Protein AF-0000000072074981 (afdb_homodimer)

pLDDT: mean 85.58, std 15.16, range [29.84, 98.06]

Solvent-accessible surface area (backbone atoms only — not comparable to full-atom values): 10909 Å² total; per-residue (Å²): 129,55,71,66,39,49,50,40,34,50,50,38,29,52,38,25,43,49,39,21,50,42,40,66,67,32,69,65,77,80,58,71,89,51,67,66,44,54,52,50,49,50,53,48,31,54,26,23,44,46,50,38,53,49,49,51,51,19,66,75,66,68,42,93,74,78,45,53,70,38,56,38,52,53,46,46,52,50,30,51,33,36,59,61,41,58,22,40,64,59,41,38,59,32,72,47,76,78,75,74,77,122,130,54,71,67,40,49,51,40,34,51,49,41,29,53,37,26,44,48,40,21,50,42,39,68,66,33,70,66,76,81,59,69,89,52,67,65,45,53,52,52,49,50,52,47,32,53,26,25,43,46,50,37,51,49,48,50,50,19,66,77,67,69,42,94,73,80,45,52,70,37,54,38,53,53,46,45,53,50,30,52,33,35,60,60,42,58,23,40,66,58,42,37,60,33,71,47,75,78,75,74,77,123

Sequence (204 aa):
MTSHDLLLLIANVAICAGIAIRVMSFNRNGAQHRRWGGVLAYLLIVASASIPIRALYALLYHYPMTADLSEVIINAVMLAAVLKTRGNVVQIFKISRSQHGHMTSHDLLLLIANVAICAGIAIRVMSFNRNGAQHRRWGGVLAYLLIVASASIPIRALYALLYHYPMTADLSEVIINAVMLAAVLKTRGNVVQIFKISRSQHGH

Radius of gyration: 17.75 Å; Cα contacts (8 Å, |Δi|>4): 250; chains: 2; bounding box: 38×59×38 Å

Secondary structure (DSSP, 8-state):
--HHHHHHHHHHHHHHHHHHHHHHT---TT----HHHHHHHHHHHHHHHHHHHHHHHHHHHT------HHHHHHHHHHHHHHHHTTT-GGGGGS--------/--HHHHHHHHHHHHHHHHHHHHHHT---TT----HHHHHHHHHHHHHHHHHHHHHHHHHHHT------HHHHHHHHHHHHHHHHTTT-GGGGGS--------

Nearest PDB structures (foldseek):
  1orj-assembly1_A  TM=4.509E-01  e=8.335E+00  Aquifex aeolicus VF5
  1orj-assembly1_A  TM=4.657E-01  e=9.352E+00  Aquifex aeolicus VF5

Organism: Scandinavium goeteborgense (NCBI:txid1851514)

Foldseek 3Di:
DDPVQVVLLVLLLVLLVLLLVQLVPDDCVVVDPPVVQVVVSVVSNVVSNVSNVVSVVCVVVVNDDGDDPVSSVVSNVVSVLCVVVRNRPVVSPDDDDPPPVD/DDPVQVVLLVLLLVLLVLLLVQLVPDDCVVVDPPVVQVVVSVVSNVVSNVSNVVSVVCVVVVNDDGDDPVSSVVSNVVSVLCVVVRNRPVVSPDDDPPPPVD

Structure (mmCIF, N/CA/C/O backbone):
data_AF-0000000072074981-model_v1
#
loop_
_entity.id
_entity.type
_entity.pdbx_description
1 polymer 'Putative 3TM holin'
#
loop_
_atom_site.group_PDB
_atom_site.id
_atom_site.type_symbol
_atom_site.label_atom_id
_atom_site.label_alt_id
_atom_site.label_comp_id
_atom_site.label_asym_id
_atom_site.label_entity_id
_atom_site.label_seq_id
_atom_site.pdbx_PDB_ins_code
_atom_site.Cartn_x
_atom_site.Cartn_y
_atom_site.Cartn_z
_atom_site.occupancy
_atom_site.B_iso_or_equiv
_atom_site.auth_seq_id
_atom_site.auth_comp_id
_atom_site.auth_asym_id
_atom_site.auth_atom_id
_atom_site.pdbx_PDB_model_num
ATOM 1 N N . MET A 1 1 ? 7.387 -23.797 -0.596 1 57.78 1 MET A N 1
ATOM 2 C CA . MET A 1 1 ? 7.449 -22.422 -0.076 1 57.78 1 MET A CA 1
ATOM 3 C C . MET A 1 1 ? 8.664 -22.234 0.821 1 57.78 1 MET A C 1
ATOM 5 O O . MET A 1 1 ? 8.875 -23.016 1.759 1 57.78 1 MET A O 1
ATOM 9 N N . THR A 1 2 ? 9.656 -21.422 0.355 1 78.12 2 THR A N 1
ATOM 10 C CA . THR A 1 2 ? 10.844 -21.188 1.169 1 78.12 2 THR A CA 1
ATOM 11 C C . THR A 1 2 ? 10.484 -20.438 2.447 1 78.12 2 THR A C 1
ATOM 13 O O . THR A 1 2 ? 9.414 -19.828 2.537 1 78.12 2 THR A O 1
ATOM 16 N N . SER A 1 3 ? 11.281 -20.797 3.516 1 84 3 SER A N 1
ATOM 17 C CA . SER A 1 3 ? 11.109 -20.141 4.809 1 84 3 SER A CA 1
ATOM 18 C C . SER A 1 3 ? 10.938 -18.641 4.641 1 84 3 SER A C 1
ATOM 20 O O . SER A 1 3 ? 10.141 -18.016 5.344 1 84 3 SER A O 1
ATOM 22 N N . HIS A 1 4 ? 11.695 -18.188 3.746 1 84.5 4 HIS A N 1
ATOM 23 C CA . HIS A 1 4 ? 11.641 -16.75 3.508 1 84.5 4 HIS A CA 1
ATOM 24 C C . HIS A 1 4 ? 10.281 -16.328 2.957 1 84.5 4 HIS A C 1
ATOM 26 O O . HIS A 1 4 ? 9.719 -15.32 3.377 1 84.5 4 HIS A O 1
ATOM 32 N N . ASP A 1 5 ? 9.734 -17.156 2.115 1 85.75 5 ASP A N 1
ATOM 33 C CA . ASP A 1 5 ? 8.422 -16.875 1.537 1 85.75 5 ASP A CA 1
ATOM 34 C C . ASP A 1 5 ? 7.328 -16.922 2.602 1 85.75 5 ASP A C 1
ATOM 36 O O . ASP A 1 5 ? 6.391 -16.125 2.58 1 85.75 5 ASP A O 1
ATOM 40 N N . LEU A 1 6 ? 7.562 -17.828 3.475 1 87.25 6 LEU A N 1
ATOM 41 C CA . LEU A 1 6 ? 6.594 -17.984 4.555 1 87.25 6 LEU A CA 1
ATOM 42 C C . LEU A 1 6 ? 6.637 -16.781 5.504 1 87.25 6 LEU A C 1
ATOM 44 O O . LEU A 1 6 ? 5.594 -16.312 5.953 1 87.25 6 LEU A O 1
ATOM 48 N N . LEU A 1 7 ? 7.812 -16.297 5.773 1 91.25 7 LEU A N 1
ATOM 49 C CA . LEU A 1 7 ? 7.969 -15.141 6.652 1 91.25 7 LEU A CA 1
ATOM 50 C C . LEU A 1 7 ? 7.332 -13.898 6.043 1 91.25 7 LEU A C 1
ATOM 52 O O . LEU A 1 7 ? 6.656 -13.133 6.738 1 91.25 7 LEU A O 1
ATOM 56 N N . LEU A 1 8 ? 7.574 -13.758 4.809 1 93.12 8 LEU A N 1
ATOM 57 C CA . LEU A 1 8 ? 7.008 -12.609 4.113 1 93.12 8 LEU A CA 1
ATOM 58 C C . LEU A 1 8 ? 5.484 -12.695 4.074 1 93.12 8 LEU A C 1
ATOM 60 O O . LEU A 1 8 ? 4.797 -11.68 4.207 1 93.12 8 LEU A O 1
ATOM 64 N N . LEU A 1 9 ? 5.031 -13.914 3.873 1 93.38 9 LEU A N 1
ATOM 65 C CA . LEU A 1 9 ? 3.586 -14.125 3.832 1 93.38 9 LEU A CA 1
ATOM 66 C C . LEU A 1 9 ? 2.949 -13.789 5.176 1 93.38 9 LEU A C 1
ATOM 68 O O . LEU A 1 9 ? 1.952 -13.07 5.234 1 93.38 9 LEU A O 1
ATOM 72 N N . ILE A 1 10 ? 3.512 -14.219 6.223 1 94.25 10 ILE A N 1
ATOM 73 C CA . ILE A 1 10 ? 2.996 -13.984 7.566 1 94.25 10 ILE A CA 1
ATOM 74 C C . ILE A 1 10 ? 3.062 -12.492 7.891 1 94.25 10 ILE A C 1
ATOM 76 O O . ILE A 1 10 ? 2.123 -11.938 8.461 1 94.25 10 ILE A O 1
ATOM 80 N N . ALA A 1 11 ? 4.176 -11.914 7.559 1 95.56 11 ALA A N 1
ATOM 81 C CA . ALA A 1 11 ? 4.324 -10.484 7.785 1 95.56 11 ALA A CA 1
ATOM 82 C C . ALA A 1 11 ? 3.248 -9.695 7.039 1 95.56 11 ALA A C 1
ATOM 84 O O . ALA A 1 11 ? 2.643 -8.773 7.598 1 95.56 11 ALA A O 1
ATOM 85 N N . ASN A 1 12 ? 3.047 -10.031 5.801 1 96.44 12 ASN A N 1
ATOM 86 C CA . ASN A 1 12 ? 2.037 -9.359 4.988 1 96.44 12 ASN A CA 1
ATOM 87 C C . ASN A 1 12 ? 0.641 -9.523 5.582 1 96.44 12 ASN A C 1
ATOM 89 O O . ASN A 1 12 ? -0.146 -8.578 5.602 1 96.44 12 ASN A O 1
ATOM 93 N N . VAL A 1 13 ? 0.364 -10.734 6.086 1 96.31 13 VAL A N 1
ATOM 94 C CA . VAL A 1 13 ? -0.924 -11.031 6.703 1 96.31 13 VAL A CA 1
ATOM 95 C C . VAL A 1 13 ? -1.105 -10.18 7.957 1 96.31 13 VAL A C 1
ATOM 97 O O . VAL A 1 13 ? -2.16 -9.57 8.156 1 96.31 13 VAL A O 1
ATOM 100 N N . ALA A 1 14 ? -0.101 -10.125 8.766 1 97.5 14 ALA A N 1
ATOM 101 C CA . ALA A 1 14 ? -0.159 -9.359 10.008 1 97.5 14 ALA A CA 1
ATOM 102 C C . ALA A 1 14 ? -0.356 -7.875 9.727 1 97.5 14 ALA A C 1
ATOM 104 O O . ALA A 1 14 ? -1.164 -7.211 10.375 1 97.5 14 ALA A O 1
ATOM 105 N N . ILE A 1 15 ? 0.361 -7.371 8.758 1 98.06 15 ILE A N 1
ATOM 106 C CA . ILE A 1 15 ? 0.31 -5.957 8.398 1 98.06 15 ILE A CA 1
ATOM 107 C C . ILE A 1 15 ? -1.073 -5.613 7.852 1 98.06 15 ILE A C 1
ATOM 109 O O . ILE A 1 15 ? -1.693 -4.641 8.289 1 98.06 15 ILE A O 1
ATOM 113 N N . CYS A 1 16 ? -1.537 -6.383 6.922 1 97.56 16 CYS A N 1
ATOM 114 C CA . CYS A 1 16 ? -2.84 -6.125 6.32 1 97.56 16 CYS A CA 1
ATOM 115 C C . CYS A 1 16 ? -3.953 -6.254 7.352 1 97.56 16 CYS A C 1
ATOM 117 O O . CYS A 1 16 ? -4.914 -5.484 7.332 1 97.56 16 CYS A O 1
ATOM 119 N N . ALA A 1 17 ? -3.834 -7.273 8.266 1 97.5 17 ALA A N 1
ATOM 120 C CA . ALA A 1 17 ? -4.793 -7.383 9.359 1 97.5 17 ALA A CA 1
ATOM 121 C C . ALA A 1 17 ? -4.762 -6.141 10.242 1 97.5 17 ALA A C 1
ATOM 123 O O . ALA A 1 17 ? -5.809 -5.637 10.656 1 97.5 17 ALA A O 1
ATOM 124 N N . GLY A 1 18 ? -3.545 -5.668 10.477 1 97.62 18 GLY A N 1
ATOM 125 C CA . GLY A 1 18 ? -3.396 -4.449 11.258 1 97.62 18 GLY A CA 1
ATOM 126 C C . GLY A 1 18 ? -4.082 -3.25 10.633 1 97.62 18 GLY A C 1
ATOM 127 O O . GLY A 1 18 ? -4.742 -2.473 11.328 1 97.62 18 GLY A O 1
ATOM 128 N N . ILE A 1 19 ? -3.953 -3.092 9.359 1 97.62 19 ILE A N 1
ATOM 129 C CA . ILE A 1 19 ? -4.594 -2 8.633 1 97.62 19 ILE A CA 1
ATOM 130 C C . ILE A 1 19 ? -6.113 -2.105 8.781 1 97.62 19 ILE A C 1
ATOM 132 O O . ILE A 1 19 ? -6.777 -1.128 9.133 1 97.62 19 ILE A O 1
ATOM 136 N N . ALA A 1 20 ? -6.602 -3.324 8.492 1 97.19 20 ALA A N 1
ATOM 137 C CA . ALA A 1 20 ? -8.047 -3.535 8.547 1 97.19 20 ALA A CA 1
ATOM 138 C C . ALA A 1 20 ? -8.586 -3.234 9.945 1 97.19 20 ALA A C 1
ATOM 140 O O . ALA A 1 20 ? -9.578 -2.508 10.086 1 97.19 20 ALA A O 1
ATOM 141 N N . ILE A 1 21 ? -7.996 -3.691 10.992 1 96.38 21 ILE A N 1
ATOM 142 C CA . ILE A 1 21 ? -8.438 -3.535 12.375 1 96.38 21 ILE A CA 1
ATOM 143 C C . ILE A 1 21 ? -8.391 -2.061 12.766 1 96.38 21 ILE A C 1
ATOM 145 O O . ILE A 1 21 ? -9.344 -1.532 13.336 1 96.38 21 ILE A O 1
ATOM 149 N N . ARG A 1 22 ? -7.324 -1.415 12.414 1 95.25 22 ARG A N 1
ATOM 150 C CA . ARG A 1 22 ? -7.156 -0.017 12.797 1 95.25 22 ARG A CA 1
ATOM 151 C C . ARG A 1 22 ? -8.211 0.864 12.125 1 95.25 22 ARG A C 1
ATOM 153 O O . ARG A 1 22 ? -8.773 1.754 12.766 1 95.25 22 ARG A O 1
ATOM 160 N N . VAL A 1 23 ? -8.438 0.662 10.906 1 94.62 23 VAL A N 1
ATOM 161 C CA . VAL A 1 23 ? -9.414 1.475 10.188 1 94.62 23 VAL A CA 1
ATOM 162 C C . VAL A 1 23 ? -10.82 1.162 10.703 1 94.62 23 VAL A C 1
ATOM 164 O O . VAL A 1 23 ? -11.648 2.064 10.852 1 94.62 23 VAL A O 1
ATOM 167 N N . MET A 1 24 ? -11.031 -0.114 11.016 1 93.12 24 MET A N 1
ATOM 168 C CA . MET A 1 24 ? -12.336 -0.542 11.508 1 93.12 24 MET A CA 1
ATOM 169 C C . MET A 1 24 ? -12.617 0.027 12.891 1 93.12 24 MET A C 1
ATOM 171 O O . MET A 1 24 ? -13.766 0.308 13.234 1 93.12 24 MET A O 1
ATOM 175 N N . SER A 1 25 ? -11.516 0.156 13.68 1 90.31 25 SER A N 1
ATOM 176 C CA . SER A 1 25 ? -11.656 0.643 15.055 1 90.31 25 SER A CA 1
ATOM 177 C C . SER A 1 25 ? -11.797 2.16 15.086 1 90.31 25 SER A C 1
ATOM 179 O O . SER A 1 25 ? -12.031 2.742 16.141 1 90.31 25 SER A O 1
ATOM 181 N N . PHE A 1 26 ? -11.617 2.678 13.867 1 84.19 26 PHE A N 1
ATOM 182 C CA . PHE A 1 26 ? -11.789 4.125 13.797 1 84.19 26 PHE A CA 1
ATOM 183 C C . PHE A 1 26 ? -13.258 4.504 13.93 1 84.19 26 PHE A C 1
ATOM 185 O O . PHE A 1 26 ? -14.109 3.953 13.227 1 84.19 26 PHE A O 1
ATOM 192 N N . ASN A 1 27 ? -13.617 5.098 15.102 1 71.62 27 ASN A N 1
ATOM 193 C CA . ASN A 1 27 ? -14.945 5.625 15.398 1 71.62 27 ASN A CA 1
ATOM 194 C C . ASN A 1 27 ? -15.141 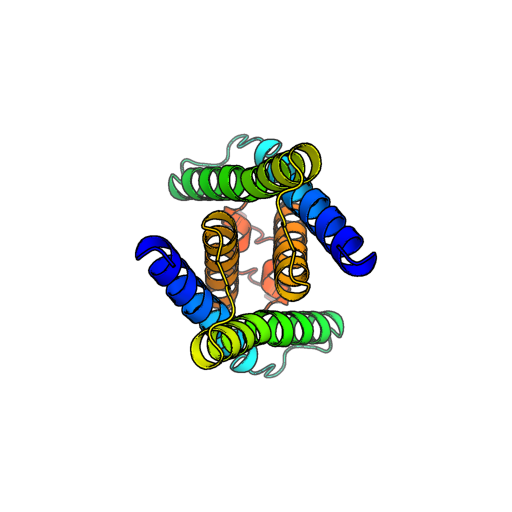7.016 14.789 1 71.62 27 ASN A C 1
ATOM 196 O O . ASN A 1 27 ? -14.383 7.938 15.094 1 71.62 27 ASN A O 1
ATOM 200 N N . ARG A 1 28 ? -15.859 6.984 13.711 1 63.34 28 ARG A N 1
ATOM 201 C CA . ARG A 1 28 ? -16.141 8.234 13.016 1 63.34 28 ARG A CA 1
ATOM 202 C C . ARG A 1 28 ? -16.797 9.25 13.953 1 63.34 28 ARG A C 1
ATOM 204 O O . ARG A 1 28 ? -17.219 10.32 13.516 1 63.34 28 ARG A O 1
ATOM 211 N N . ASN A 1 29 ? -16.469 9.094 15.289 1 53.06 29 ASN A N 1
ATOM 212 C CA . ASN A 1 29 ? -17.172 10.016 16.188 1 53.06 29 ASN A CA 1
ATOM 213 C C . ASN A 1 29 ? -17.094 11.453 15.68 1 53.06 29 ASN A C 1
ATOM 215 O O . ASN A 1 29 ? -16.047 12.094 15.789 1 53.06 29 ASN A O 1
ATOM 219 N N . GLY A 1 30 ? -18.078 11.977 15.188 1 53.34 30 GLY A N 1
ATOM 220 C CA . GLY A 1 30 ? -18.328 13.367 14.82 1 53.34 30 GLY A CA 1
ATOM 221 C C . GLY A 1 30 ? -17.719 13.75 13.484 1 53.34 30 GLY A C 1
ATOM 222 O O . GLY A 1 30 ? -17.625 14.938 13.164 1 53.34 30 GLY A O 1
ATOM 223 N N . ALA A 1 31 ? -16.953 12.781 13.062 1 53.56 31 ALA A N 1
ATOM 224 C CA . ALA A 1 31 ? -16.25 13.203 11.859 1 53.56 31 ALA A CA 1
ATOM 225 C C . ALA A 1 31 ? -17.219 13.492 10.719 1 53.56 31 ALA A C 1
ATOM 227 O O . ALA A 1 31 ? -18.25 12.828 10.602 1 53.56 31 ALA A O 1
ATOM 228 N N . GLN A 1 32 ? -17.359 14.68 10.438 1 49.91 32 GLN A N 1
ATOM 229 C CA . GLN A 1 32 ? -18.172 15.266 9.367 1 49.91 32 GLN A CA 1
ATOM 230 C C . GLN A 1 32 ? -18.219 14.344 8.148 1 49.91 32 GLN A C 1
ATOM 232 O O . GLN A 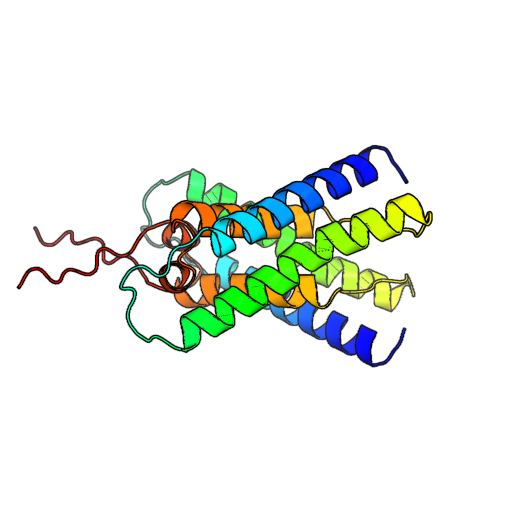1 32 ? -17.312 13.539 7.938 1 49.91 32 GLN A O 1
ATOM 237 N N . HIS A 1 33 ? -19.422 14.352 7.477 1 50.81 33 HIS A N 1
ATOM 238 C CA . HIS A 1 33 ? -20.031 13.812 6.266 1 50.81 33 HIS A CA 1
ATOM 239 C C . HIS A 1 33 ? -19.031 13.742 5.125 1 50.81 33 HIS A C 1
ATOM 241 O O . HIS A 1 33 ? -19.188 14.43 4.113 1 50.81 33 HIS A O 1
ATOM 247 N N . ARG A 1 34 ? -17.688 13.578 5.375 1 64.19 34 ARG A N 1
ATOM 248 C CA . ARG A 1 34 ? -17.047 13.508 4.062 1 64.19 34 ARG A CA 1
ATOM 249 C C . ARG A 1 34 ? -17.188 12.117 3.461 1 64.19 34 ARG A C 1
ATOM 251 O O . ARG A 1 34 ? -16.734 11.133 4.047 1 64.19 34 ARG A O 1
ATOM 258 N N . ARG A 1 35 ? -18.219 11.859 2.582 1 70.81 35 ARG A N 1
ATOM 259 C CA . ARG A 1 35 ? -18.578 10.641 1.862 1 70.81 35 ARG A CA 1
ATOM 260 C C . ARG A 1 35 ? -17.328 9.93 1.331 1 70.81 35 ARG A C 1
ATOM 262 O O . ARG A 1 35 ? -17.266 8.703 1.33 1 70.81 35 ARG A O 1
ATOM 269 N N . TRP A 1 36 ? -16.344 10.758 1.021 1 80 36 TRP A N 1
ATOM 270 C CA . TRP A 1 36 ? -15.188 10.133 0.381 1 80 36 TRP A CA 1
ATOM 271 C C . TRP A 1 36 ? -14.344 9.383 1.403 1 80 36 TRP A C 1
ATOM 273 O O . TRP A 1 36 ? -13.75 8.352 1.087 1 80 36 TRP A O 1
ATOM 283 N N . GLY A 1 37 ? -14.422 9.805 2.623 1 82.81 37 GLY A N 1
ATOM 284 C CA . GLY A 1 37 ? -13.711 9.094 3.672 1 82.81 37 GLY A CA 1
ATOM 285 C C . GLY A 1 37 ? -14.273 7.715 3.949 1 82.81 37 GLY A C 1
ATOM 286 O O . GLY A 1 37 ? -13.523 6.754 4.121 1 82.81 37 GLY A O 1
ATOM 287 N N . GLY A 1 38 ? -15.562 7.641 3.842 1 87.06 38 GLY A N 1
ATOM 288 C CA . GLY A 1 38 ? -16.219 6.363 4.074 1 87.06 38 GLY A CA 1
ATOM 289 C C . GLY A 1 38 ? -15.93 5.34 2.99 1 87.06 38 GLY A C 1
ATOM 290 O O . GLY A 1 38 ? -15.672 4.172 3.285 1 87.06 38 GLY A O 1
ATOM 291 N N . VAL A 1 39 ? -15.922 5.805 1.829 1 89.31 39 VAL A N 1
ATOM 292 C CA . VAL A 1 39 ? -15.664 4.93 0.693 1 89.31 39 VAL A CA 1
ATOM 293 C C . VAL A 1 39 ? -14.219 4.43 0.748 1 89.31 39 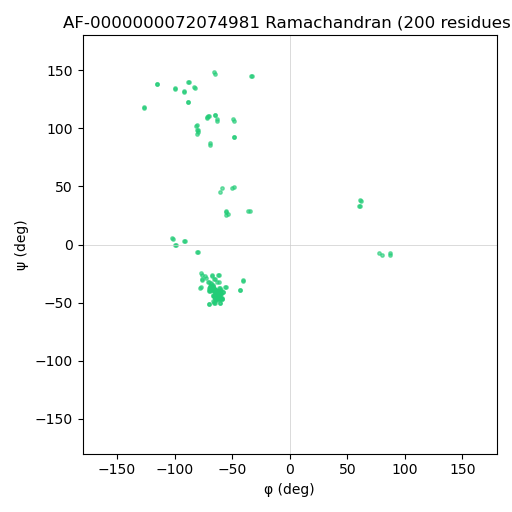VAL A C 1
ATOM 295 O O . VAL A 1 39 ? -13.961 3.238 0.561 1 89.31 39 VAL A O 1
ATOM 298 N N . LEU A 1 40 ? -13.328 5.301 1.034 1 90.94 40 LEU A N 1
ATOM 299 C CA . LEU A 1 40 ? -11.914 4.941 1.111 1 90.94 40 LEU A CA 1
ATOM 300 C C . LEU A 1 40 ? -11.664 3.949 2.242 1 90.94 40 LEU A C 1
ATOM 302 O O . LEU A 1 40 ? -10.906 2.99 2.076 1 90.94 40 LEU A O 1
ATOM 306 N N . ALA A 1 41 ? -12.273 4.246 3.336 1 92.81 41 ALA A N 1
ATOM 307 C CA . ALA A 1 41 ? -12.133 3.348 4.48 1 92.81 41 ALA A CA 1
ATOM 308 C C . ALA A 1 41 ? -12.68 1.961 4.16 1 92.81 41 ALA A C 1
ATOM 310 O O . ALA A 1 41 ? -12.039 0.949 4.441 1 92.81 41 ALA A O 1
ATOM 311 N N . TYR A 1 42 ? -13.852 1.931 3.508 1 93.31 42 TYR A N 1
ATOM 312 C CA . TYR A 1 42 ? -14.477 0.66 3.154 1 93.31 42 TYR A CA 1
ATOM 313 C C . TYR A 1 42 ? -13.594 -0.126 2.188 1 93.31 42 TYR A C 1
ATOM 315 O O . TYR A 1 42 ? -13.359 -1.321 2.385 1 93.31 42 TYR A O 1
ATOM 323 N N . LEU A 1 43 ? -13.078 0.512 1.189 1 94.56 43 LEU A N 1
ATOM 324 C CA . LEU A 1 43 ? -12.203 -0.111 0.204 1 94.56 43 LEU A CA 1
ATOM 325 C C . LEU A 1 43 ? -10.93 -0.635 0.863 1 94.56 43 LEU A C 1
ATOM 327 O O . LEU A 1 43 ? -10.5 -1.759 0.59 1 94.56 43 LEU A O 1
ATOM 331 N N . LEU A 1 44 ? -10.359 0.144 1.715 1 96 44 LEU A N 1
ATOM 332 C CA . LEU A 1 44 ? -9.125 -0.244 2.391 1 96 44 LEU A CA 1
ATOM 333 C C . LEU A 1 44 ? -9.367 -1.43 3.32 1 96 44 LEU A C 1
ATOM 335 O O . LEU A 1 44 ? -8.539 -2.342 3.395 1 96 44 LEU A O 1
ATOM 339 N N . ILE A 1 45 ? -10.5 -1.472 4.004 1 96.62 45 ILE A N 1
ATOM 340 C CA . ILE A 1 45 ? -10.836 -2.564 4.91 1 96.62 45 ILE A CA 1
ATOM 341 C C . ILE A 1 45 ? -11.016 -3.855 4.117 1 96.62 45 ILE A C 1
ATOM 343 O O . ILE A 1 45 ? -10.414 -4.883 4.438 1 96.62 45 ILE A O 1
ATOM 347 N N . VAL A 1 46 ? -11.781 -3.76 3.113 1 96.75 46 VAL A N 1
ATOM 348 C CA . VAL A 1 46 ? -12.078 -4.938 2.303 1 96.75 46 VAL A CA 1
ATOM 349 C C . VAL A 1 46 ? -10.789 -5.445 1.647 1 96.75 46 VAL A C 1
ATOM 351 O O . VAL A 1 46 ? -10.516 -6.645 1.659 1 96.75 46 VAL A O 1
ATOM 354 N N . ALA A 1 47 ? -10.016 -4.559 1.087 1 96.62 47 ALA A N 1
ATOM 355 C CA . ALA A 1 47 ? -8.766 -4.918 0.425 1 96.62 47 ALA A CA 1
ATOM 356 C C . ALA A 1 47 ? -7.773 -5.523 1.417 1 96.62 47 ALA A C 1
ATOM 358 O O . ALA A 1 47 ? -7.207 -6.59 1.167 1 96.62 47 ALA A O 1
ATOM 359 N N . SER A 1 48 ? -7.594 -4.887 2.543 1 97.19 48 SER A N 1
ATOM 360 C CA . SER A 1 48 ? -6.613 -5.336 3.525 1 97.19 48 SER A CA 1
ATOM 361 C C . SER A 1 48 ? -7.055 -6.633 4.191 1 97.19 48 SER A C 1
ATOM 363 O O . SER A 1 48 ? -6.219 -7.473 4.539 1 97.19 48 SER A O 1
ATOM 365 N N . ALA A 1 49 ? -8.352 -6.828 4.355 1 97 49 ALA A N 1
ATOM 366 C CA . ALA A 1 49 ? -8.867 -8.047 4.973 1 97 49 ALA A CA 1
ATOM 367 C C . ALA A 1 49 ? -8.805 -9.227 3.998 1 97 49 ALA A C 1
ATOM 369 O O . ALA A 1 49 ? -8.672 -10.375 4.414 1 97 49 ALA A O 1
ATOM 370 N N . SER A 1 50 ? -8.906 -8.961 2.752 1 96.19 50 SER A N 1
ATOM 371 C CA . SER A 1 50 ? -8.906 -10 1.728 1 96.19 50 SER A CA 1
ATOM 372 C C . SER A 1 50 ? -7.562 -10.719 1.668 1 96.19 50 SER A C 1
ATOM 374 O O . SER A 1 50 ? -7.508 -11.922 1.385 1 96.19 50 SER A O 1
ATOM 376 N N . ILE A 1 51 ? -6.523 -10.047 1.999 1 94.69 51 ILE A N 1
ATOM 377 C CA . ILE A 1 51 ? -5.184 -10.617 1.897 1 94.69 51 ILE A CA 1
ATOM 378 C C . ILE A 1 51 ? -4.996 -11.695 2.955 1 94.69 51 ILE A C 1
ATOM 380 O O . ILE A 1 51 ? -4.645 -12.836 2.633 1 94.69 51 ILE A O 1
ATOM 384 N N . PRO A 1 52 ? -5.285 -11.438 4.211 1 95.38 52 PRO A N 1
ATOM 385 C CA . PRO A 1 52 ? -5.215 -12.492 5.219 1 95.38 52 PRO A CA 1
ATOM 386 C C . PRO A 1 52 ? -6.164 -13.656 4.922 1 95.38 52 PRO A C 1
ATOM 388 O O . PRO A 1 52 ? -5.832 -14.812 5.191 1 95.38 52 PRO A O 1
ATOM 391 N N . ILE A 1 53 ? -7.336 -13.352 4.438 1 94.69 53 ILE A N 1
ATOM 392 C CA . ILE A 1 53 ? -8.32 -14.383 4.117 1 94.69 53 ILE A CA 1
ATOM 393 C C . ILE A 1 53 ? -7.781 -15.273 2.998 1 94.69 53 ILE A C 1
ATOM 395 O O . ILE A 1 53 ? -7.836 -16.5 3.096 1 94.69 53 ILE A O 1
ATOM 399 N N . ARG A 1 54 ? -7.258 -14.719 2.016 1 93.12 54 ARG A N 1
ATOM 400 C CA . ARG A 1 54 ? -6.664 -15.469 0.912 1 93.12 54 ARG A CA 1
ATOM 401 C C . ARG A 1 54 ? -5.461 -16.281 1.383 1 93.12 54 ARG A C 1
ATOM 403 O O . ARG A 1 54 ? -5.246 -17.406 0.928 1 93.12 54 ARG A O 1
ATOM 410 N N . ALA A 1 55 ? -4.68 -15.648 2.264 1 92.94 55 ALA A N 1
ATOM 411 C CA . ALA A 1 55 ? -3.518 -16.344 2.809 1 92.94 55 ALA A CA 1
ATOM 412 C C . ALA A 1 55 ? -3.941 -17.578 3.609 1 92.94 55 ALA A C 1
ATOM 414 O O . ALA A 1 55 ? -3.332 -18.641 3.49 1 92.94 55 ALA A O 1
ATOM 415 N N . LEU A 1 56 ? -4.957 -17.422 4.41 1 91.56 56 LEU A N 1
ATOM 416 C CA . LEU A 1 56 ? -5.477 -18.547 5.188 1 91.56 56 LEU A CA 1
ATOM 417 C C . LEU A 1 56 ? -5.992 -19.656 4.27 1 91.56 56 LEU A C 1
ATOM 419 O O . LEU A 1 56 ? -5.707 -20.828 4.492 1 91.56 56 LEU A O 1
ATOM 423 N N . TYR A 1 57 ? -6.738 -19.188 3.283 1 92.38 57 TYR A N 1
ATOM 424 C CA . TYR A 1 57 ? -7.246 -20.125 2.295 1 92.38 57 TYR A CA 1
ATOM 425 C C . TYR A 1 57 ? -6.102 -20.844 1.583 1 92.38 57 TYR A C 1
ATOM 427 O O . TYR A 1 57 ? -6.16 -22.047 1.362 1 92.38 57 TYR A O 1
ATOM 435 N N . ALA A 1 58 ? -5.086 -20.156 1.24 1 89.31 58 ALA A N 1
ATOM 436 C CA . ALA A 1 58 ? -3.932 -20.719 0.551 1 89.31 58 ALA A CA 1
ATOM 437 C C . ALA A 1 58 ? -3.195 -21.719 1.444 1 89.31 58 ALA A C 1
ATOM 439 O O . ALA A 1 58 ? -2.758 -22.766 0.98 1 89.31 58 ALA A O 1
ATOM 440 N N . LEU A 1 59 ? -3.037 -21.484 2.709 1 87 59 LEU A N 1
ATOM 441 C CA . LEU A 1 59 ? -2.357 -22.359 3.66 1 87 59 LEU A CA 1
ATOM 442 C C . LEU A 1 59 ? -3.174 -23.609 3.918 1 87 59 LEU A C 1
ATOM 444 O O . LEU A 1 59 ? -2.619 -24.719 3.99 1 87 59 LEU A O 1
ATOM 448 N N . LEU A 1 60 ? -4.434 -23.5 3.967 1 90.31 60 LEU A N 1
ATOM 449 C CA . LEU A 1 60 ? -5.32 -24.609 4.285 1 90.31 60 LEU A CA 1
ATOM 450 C C . LEU A 1 60 ? -5.492 -25.531 3.082 1 90.31 60 LEU A C 1
ATOM 452 O O . LEU A 1 60 ? -5.562 -26.75 3.236 1 90.31 60 LEU A O 1
ATOM 456 N N . TYR A 1 61 ? -5.539 -24.906 1.958 1 91.31 61 TYR A N 1
ATOM 457 C CA . TYR A 1 61 ? -5.789 -25.672 0.747 1 91.31 61 TYR A CA 1
ATOM 458 C C . TYR A 1 61 ? -4.5 -25.906 -0.031 1 91.31 61 TYR A C 1
ATOM 460 O O . TYR A 1 61 ? -4.527 -26.391 -1.165 1 91.31 61 TYR A O 1
ATOM 468 N N . HIS A 1 62 ? -3.379 -25.531 0.459 1 86.31 62 HIS A N 1
ATOM 469 C CA . HIS A 1 62 ? -2.055 -25.734 -0.111 1 86.31 62 HIS A CA 1
ATOM 470 C C . HIS A 1 62 ? -1.93 -25.078 -1.477 1 86.31 62 HIS A C 1
ATOM 472 O O . HIS A 1 62 ? -1.384 -25.656 -2.412 1 86.31 62 HIS A O 1
ATOM 478 N N . TYR A 1 63 ? -2.592 -24.016 -1.611 1 83.88 63 TYR A N 1
ATOM 479 C CA . TYR A 1 63 ? -2.43 -23.203 -2.814 1 83.88 63 TYR A CA 1
ATOM 480 C C . TYR A 1 63 ? -1.215 -22.297 -2.701 1 83.88 63 TYR A C 1
ATOM 482 O O . TYR A 1 63 ? -0.904 -21.797 -1.616 1 83.88 63 TYR A O 1
ATOM 490 N N . PRO A 1 64 ? -0.487 -22.281 -3.736 1 79.94 64 PRO A N 1
ATOM 491 C CA . PRO A 1 64 ? 0.705 -21.438 -3.703 1 79.94 64 PRO A CA 1
ATOM 492 C C . PRO A 1 64 ? 0.367 -19.953 -3.598 1 79.94 64 PRO A C 1
ATOM 494 O O . PRO A 1 64 ? -0.45 -19.438 -4.371 1 79.94 64 PRO A O 1
ATOM 497 N N . MET A 1 65 ? 0.679 -19.391 -2.471 1 81.56 65 MET A N 1
ATOM 498 C CA . MET A 1 65 ? 0.567 -17.938 -2.303 1 81.56 65 MET A CA 1
ATOM 499 C C . MET A 1 65 ? 1.88 -17.344 -1.804 1 81.56 65 MET A C 1
ATOM 501 O O . MET A 1 65 ? 2.471 -17.859 -0.85 1 81.56 65 MET A O 1
ATOM 505 N N . THR A 1 66 ? 2.328 -16.516 -2.68 1 80.69 66 THR A N 1
ATOM 506 C CA . THR A 1 66 ? 3.572 -15.875 -2.266 1 80.69 66 THR A CA 1
ATOM 507 C C . THR A 1 66 ? 3.375 -14.367 -2.09 1 80.69 66 THR A C 1
ATOM 509 O O . THR A 1 66 ? 2.494 -13.773 -2.715 1 80.69 66 THR A O 1
ATOM 512 N N . ALA A 1 67 ? 3.965 -13.852 -1.03 1 85.94 67 ALA A N 1
ATOM 513 C CA . ALA A 1 67 ? 4.02 -12.406 -0.822 1 85.94 67 ALA A CA 1
ATOM 514 C C . ALA A 1 67 ? 5.371 -11.844 -1.248 1 85.94 67 ALA A C 1
ATOM 516 O O . ALA A 1 67 ? 6.414 -12.453 -0.999 1 85.94 67 ALA A O 1
ATOM 517 N N . ASP A 1 68 ? 5.285 -10.758 -1.963 1 89.69 68 ASP A N 1
ATOM 518 C CA . ASP A 1 68 ? 6.504 -10.086 -2.412 1 89.69 68 ASP A CA 1
ATOM 519 C C . ASP A 1 68 ? 6.996 -9.086 -1.371 1 89.69 68 ASP A C 1
ATOM 521 O O . ASP A 1 68 ? 6.195 -8.383 -0.75 1 89.69 68 ASP A O 1
ATOM 525 N N . LEU A 1 69 ? 8.312 -9.094 -1.243 1 92.56 69 LEU A N 1
ATOM 526 C CA . LEU A 1 69 ? 8.922 -8.172 -0.288 1 92.56 69 LEU A CA 1
ATOM 527 C C . LEU A 1 69 ? 8.516 -6.734 -0.58 1 92.56 69 LEU A C 1
ATOM 529 O O . LEU A 1 69 ? 8.312 -5.945 0.344 1 92.56 69 LEU A O 1
ATOM 533 N N . SER A 1 70 ? 8.398 -6.43 -1.862 1 94.5 70 SER A N 1
ATOM 534 C CA . SER A 1 70 ? 8.023 -5.082 -2.273 1 94.5 70 SER A CA 1
ATOM 535 C C . SER A 1 70 ? 6.621 -4.727 -1.785 1 94.5 70 SER A C 1
ATOM 537 O O . SER A 1 70 ? 6.387 -3.621 -1.296 1 94.5 70 SER A O 1
ATOM 539 N N . GLU A 1 71 ? 5.754 -5.668 -1.869 1 94.38 71 GLU A N 1
ATOM 540 C CA . GLU A 1 71 ? 4.383 -5.469 -1.407 1 94.38 71 GLU A CA 1
ATOM 541 C C . GLU A 1 71 ? 4.328 -5.305 0.109 1 94.38 71 GLU A C 1
ATOM 543 O O . GLU A 1 71 ? 3.547 -4.504 0.626 1 94.38 71 GLU A O 1
ATOM 548 N N . VAL A 1 72 ? 5.156 -6.031 0.766 1 95.69 72 VAL A N 1
ATOM 549 C CA . VAL A 1 72 ? 5.203 -5.984 2.223 1 95.69 72 VAL A CA 1
ATOM 550 C C . VAL A 1 72 ? 5.66 -4.598 2.678 1 95.69 72 VAL A C 1
ATOM 552 O O . VAL A 1 72 ? 5.113 -4.039 3.633 1 95.69 72 VAL A O 1
ATOM 555 N N . ILE A 1 73 ? 6.621 -4.047 2.008 1 96.19 73 ILE A N 1
ATOM 556 C CA . ILE A 1 73 ? 7.145 -2.73 2.348 1 96.19 73 ILE A CA 1
ATOM 557 C C . ILE A 1 73 ? 6.059 -1.675 2.139 1 96.19 73 ILE A C 1
ATOM 559 O O . ILE A 1 73 ? 5.82 -0.838 3.014 1 96.19 73 ILE A O 1
ATOM 563 N N . ILE A 1 74 ? 5.375 -1.725 1.023 1 96.5 74 ILE A N 1
ATOM 564 C CA . ILE A 1 74 ? 4.336 -0.749 0.715 1 96.5 74 ILE A CA 1
ATOM 565 C C . ILE A 1 74 ? 3.197 -0.871 1.725 1 96.5 74 ILE A C 1
ATOM 567 O O . ILE A 1 74 ? 2.709 0.136 2.244 1 96.5 74 ILE A O 1
ATOM 571 N N . ASN A 1 75 ? 2.777 -2.105 1.977 1 97.5 75 ASN A N 1
ATOM 572 C CA . ASN A 1 75 ? 1.725 -2.328 2.961 1 97.5 75 ASN A CA 1
ATOM 573 C C . ASN A 1 75 ? 2.145 -1.85 4.348 1 97.5 75 ASN A C 1
ATOM 575 O O . ASN A 1 75 ? 1.323 -1.335 5.109 1 97.5 75 ASN A O 1
ATOM 579 N N . ALA A 1 76 ? 3.445 -2.041 4.703 1 97.25 76 ALA A N 1
ATOM 580 C CA . ALA A 1 76 ? 3.949 -1.59 5.996 1 97.25 76 ALA A CA 1
ATOM 581 C C . ALA A 1 76 ? 3.871 -0.071 6.117 1 97.25 76 ALA A C 1
ATOM 583 O O . ALA A 1 76 ? 3.506 0.457 7.168 1 97.25 76 ALA A O 1
ATOM 584 N N . VAL A 1 77 ? 4.191 0.649 5.07 1 96.12 77 VAL A N 1
ATOM 585 C CA . VAL A 1 77 ? 4.117 2.107 5.055 1 96.12 77 VAL A CA 1
ATOM 586 C C . VAL A 1 77 ? 2.662 2.553 5.176 1 96.12 77 VAL A C 1
ATOM 588 O O . VAL A 1 77 ? 2.354 3.502 5.898 1 96.12 77 VAL A O 1
ATOM 591 N N . MET A 1 78 ? 1.791 1.785 4.473 1 97.62 78 MET A N 1
ATOM 592 C CA . MET A 1 78 ? 0.367 2.098 4.559 1 97.62 78 MET A CA 1
ATOM 593 C C . MET A 1 78 ? -0.148 1.89 5.98 1 97.62 78 MET A C 1
ATOM 595 O O . MET A 1 78 ? -0.935 2.693 6.484 1 97.62 78 MET A O 1
ATOM 599 N N . LEU A 1 79 ? 0.297 0.812 6.586 1 97.38 79 LEU A N 1
ATOM 600 C CA . LEU A 1 79 ? -0.089 0.553 7.969 1 97.38 79 LEU A CA 1
ATOM 601 C C . LEU A 1 79 ? 0.39 1.673 8.883 1 97.38 79 LEU A C 1
ATOM 603 O O . LEU A 1 79 ? -0.37 2.162 9.727 1 97.38 79 LEU A O 1
ATOM 607 N N . ALA A 1 80 ? 1.646 2.055 8.719 1 95.81 80 ALA A N 1
ATOM 608 C CA . ALA A 1 80 ? 2.191 3.135 9.531 1 95.81 80 ALA A CA 1
ATOM 609 C C . ALA A 1 80 ? 1.381 4.414 9.359 1 95.81 80 ALA A C 1
ATOM 611 O O . ALA A 1 80 ? 1.112 5.125 10.336 1 95.81 80 ALA A O 1
ATOM 612 N N . ALA A 1 81 ? 0.978 4.695 8.125 1 94.5 81 ALA A N 1
ATOM 613 C CA . ALA A 1 81 ? 0.172 5.883 7.852 1 94.5 81 ALA A CA 1
ATOM 614 C C . ALA A 1 81 ? -1.173 5.812 8.57 1 94.5 81 ALA A C 1
ATOM 616 O O . ALA A 1 81 ? -1.611 6.789 9.18 1 94.5 81 ALA A O 1
ATOM 617 N N . VAL A 1 82 ? -1.753 4.672 8.508 1 94.88 82 VAL A N 1
ATOM 618 C CA . VAL A 1 82 ? -3.068 4.469 9.109 1 94.88 82 VAL A CA 1
ATOM 619 C C . VAL A 1 82 ? -2.959 4.527 10.625 1 94.88 82 VAL A C 1
ATOM 621 O O . VAL A 1 82 ? -3.854 5.043 11.305 1 94.88 82 VAL A O 1
ATOM 624 N N . LEU A 1 83 ? -1.874 4.016 11.195 1 94.69 83 LEU A N 1
ATOM 625 C CA . LEU A 1 83 ? -1.66 4.074 12.641 1 94.69 83 LEU A CA 1
ATOM 626 C C . LEU A 1 83 ? -1.448 5.512 13.102 1 94.69 83 LEU A C 1
ATOM 628 O O . LEU A 1 83 ? -1.97 5.918 14.141 1 94.69 83 LEU A O 1
ATOM 632 N N . LYS A 1 84 ? -0.756 6.195 12.32 1 91.81 84 LYS A N 1
ATOM 633 C CA . LYS A 1 84 ? -0.447 7.582 12.656 1 91.81 84 LYS A CA 1
ATOM 634 C C . LYS A 1 84 ? -1.705 8.445 12.648 1 91.81 84 LYS A C 1
ATOM 636 O O . LYS A 1 84 ? -1.834 9.375 13.445 1 91.81 84 LYS A O 1
ATOM 641 N N . THR A 1 85 ? -2.578 8.203 11.781 1 90 85 THR A N 1
ATOM 642 C CA . THR A 1 85 ? -3.797 8.992 11.648 1 90 85 THR A CA 1
ATOM 643 C C . THR A 1 85 ? -4.926 8.383 12.477 1 90 85 THR A C 1
ATOM 645 O O . THR A 1 85 ? -6.09 8.758 12.32 1 90 85 THR A O 1
ATOM 648 N N . ARG A 1 86 ? -4.668 7.328 13.219 1 90.31 86 ARG A N 1
ATOM 649 C CA . ARG A 1 86 ? -5.617 6.664 14.109 1 90.31 86 ARG A CA 1
ATOM 650 C C . ARG A 1 86 ? -6.809 6.121 13.336 1 90.31 86 ARG A C 1
ATOM 652 O O . ARG A 1 86 ? -7.953 6.227 13.789 1 90.31 86 ARG A O 1
ATOM 659 N N . GLY A 1 87 ? -6.508 5.629 12.18 1 90.31 87 GLY A N 1
ATOM 660 C CA . GLY A 1 87 ? -7.551 5 11.383 1 90.31 87 GLY A CA 1
ATOM 661 C C . GLY A 1 87 ? -8.305 5.98 10.508 1 90.31 87 GLY A C 1
ATOM 662 O O . GLY A 1 87 ? -9.141 5.578 9.695 1 90.31 87 GLY A O 1
ATOM 663 N N . ASN A 1 88 ? -8.023 7.316 10.703 1 88.44 88 ASN A N 1
ATOM 664 C CA . ASN A 1 88 ? -8.641 8.336 9.859 1 88.44 88 ASN A CA 1
ATOM 665 C C . ASN A 1 88 ? -7.922 8.461 8.523 1 88.44 88 ASN A C 1
ATOM 667 O O . ASN A 1 88 ? -6.977 9.242 8.391 1 88.44 88 ASN A O 1
ATOM 671 N N . VAL A 1 89 ? -8.453 7.855 7.562 1 89.94 89 VAL A N 1
ATOM 672 C CA . VAL A 1 89 ? -7.773 7.734 6.281 1 89.94 89 VAL A CA 1
ATOM 673 C C . VAL A 1 89 ? -7.785 9.078 5.559 1 89.94 89 VAL A C 1
ATOM 675 O O . VAL A 1 89 ? -6.93 9.344 4.711 1 89.94 89 VAL A O 1
ATOM 678 N N . VAL A 1 90 ? -8.742 9.938 5.762 1 87.94 90 VAL A N 1
ATOM 679 C CA . VAL A 1 90 ? -8.828 11.25 5.125 1 87.94 90 VAL A CA 1
ATOM 680 C C . VAL A 1 90 ? -7.621 12.094 5.523 1 87.94 90 VAL A C 1
ATOM 682 O O . VAL A 1 90 ? -7.121 12.883 4.723 1 87.94 90 VAL A O 1
ATOM 685 N N . GLN A 1 91 ? -7.16 11.891 6.664 1 87.75 91 GLN A N 1
ATOM 686 C CA . GLN A 1 91 ? -6.051 12.68 7.184 1 87.75 91 GLN A CA 1
ATOM 687 C C . GLN A 1 91 ? -4.762 12.383 6.422 1 87.75 91 GLN A C 1
ATOM 689 O O . GLN A 1 91 ? -3.865 13.227 6.355 1 87.75 91 GLN A O 1
ATOM 694 N N . ILE A 1 92 ? -4.648 11.281 5.887 1 86.62 92 ILE A N 1
ATOM 695 C CA . ILE A 1 92 ? -3.461 10.883 5.137 1 86.62 92 ILE A CA 1
ATOM 696 C C . ILE A 1 92 ? -3.283 11.805 3.928 1 86.62 92 ILE A C 1
ATOM 698 O O . ILE A 1 92 ? -2.162 12.023 3.467 1 86.62 92 ILE A O 1
ATOM 702 N N . PHE A 1 93 ? -4.391 12.328 3.51 1 85.81 93 PHE A N 1
ATOM 703 C CA . PHE A 1 93 ? -4.355 13.125 2.291 1 85.81 93 PHE A CA 1
ATOM 704 C C . PHE A 1 93 ? -4.305 14.617 2.619 1 85.81 93 PHE A C 1
ATOM 706 O O . PHE A 1 93 ? -4.305 15.453 1.717 1 85.81 93 PHE A O 1
ATOM 713 N N . LYS A 1 94 ? -4.316 14.875 3.865 1 84 94 LYS A N 1
ATOM 714 C CA . LYS A 1 94 ? -4.211 16.281 4.258 1 84 94 LYS A CA 1
ATOM 715 C C . LYS A 1 94 ? -2.754 16.672 4.477 1 84 94 LYS A C 1
ATOM 717 O O . LYS A 1 94 ? -1.975 15.914 5.051 1 84 94 LYS A O 1
ATOM 722 N N . ILE A 1 95 ? -2.316 17.75 3.941 1 74.38 95 ILE A N 1
ATOM 723 C CA . ILE A 1 95 ? -0.955 18.25 4.078 1 74.38 95 ILE A CA 1
ATOM 724 C C . ILE A 1 95 ? -0.854 19.125 5.324 1 74.38 95 ILE A C 1
ATOM 726 O O . ILE A 1 95 ? -1.704 20 5.551 1 74.38 95 ILE A O 1
ATOM 730 N N . SER A 1 96 ? 0.113 18.734 6.277 1 71.12 96 SER A N 1
ATOM 731 C CA . SER A 1 96 ? 0.29 19.453 7.531 1 71.12 96 SER A CA 1
ATOM 732 C C . SER A 1 96 ? 0.92 20.828 7.297 1 71.12 96 SER A C 1
ATOM 734 O O . SER A 1 96 ? 1.877 20.953 6.527 1 71.12 96 SER A O 1
ATOM 736 N N . ARG A 1 97 ? 0.196 21.938 7.488 1 68.62 97 ARG A N 1
ATOM 737 C CA . ARG A 1 97 ? 0.746 23.281 7.434 1 68.62 97 ARG A CA 1
ATOM 738 C C . ARG A 1 97 ? 1.671 23.547 8.617 1 68.62 97 ARG A C 1
ATOM 740 O O . A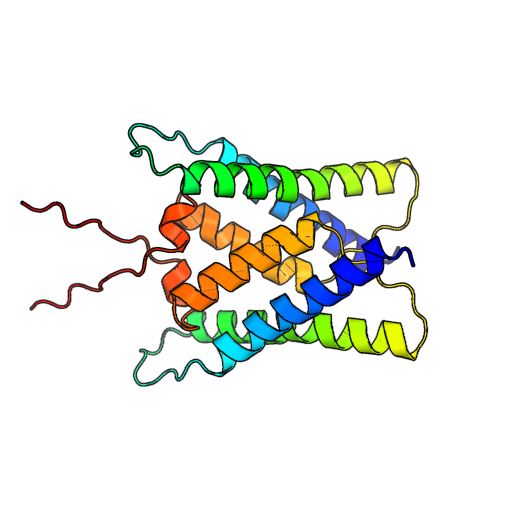RG A 1 97 ? 1.305 23.297 9.766 1 68.62 97 ARG A O 1
ATOM 747 N N . SER A 1 98 ? 2.971 23.203 8.516 1 56.41 98 SER A N 1
ATOM 748 C CA . SER A 1 98 ? 3.857 23.625 9.586 1 56.41 98 SER A CA 1
ATOM 749 C C . SER A 1 98 ? 3.672 25.109 9.906 1 56.41 98 SER A C 1
ATOM 751 O O . SER A 1 98 ? 3.695 25.953 9.008 1 56.41 98 SER A O 1
ATOM 753 N N . GLN A 1 99 ? 2.863 25.531 10.82 1 46.88 99 GLN A N 1
ATOM 754 C CA . GLN A 1 99 ? 2.719 26.906 11.32 1 46.88 99 GLN A CA 1
ATOM 755 C C . GLN A 1 99 ? 4.074 27.5 11.695 1 46.88 99 GLN A C 1
ATOM 757 O O . GLN A 1 99 ? 4.699 27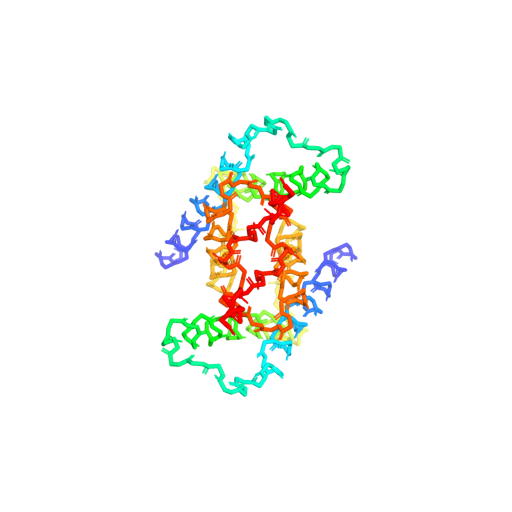.078 12.664 1 46.88 99 GLN A O 1
ATOM 762 N N . HIS A 1 100 ? 5.195 27.562 11.094 1 43.62 100 HIS A N 1
ATOM 763 C CA . HIS A 1 100 ? 6.168 28.562 11.539 1 43.62 100 HIS A CA 1
ATOM 764 C C . HIS A 1 100 ? 5.562 29.953 11.547 1 43.62 100 HIS A C 1
ATOM 766 O O . HIS A 1 100 ? 5.613 30.656 10.539 1 43.62 100 HIS A O 1
ATOM 772 N N . GLY A 1 101 ? 4.289 30.203 11.688 1 35.59 101 GLY A N 1
ATOM 773 C CA . GLY A 1 101 ? 3.996 31.625 11.859 1 35.59 101 GLY A CA 1
ATOM 774 C C . GLY A 1 101 ? 4.652 32.219 13.078 1 35.59 101 GLY A C 1
ATOM 775 O O . GLY A 1 101 ? 4.156 32.062 14.203 1 35.59 101 GLY A O 1
ATOM 776 N N . HIS A 1 102 ? 5.984 32.031 13.5 1 29.84 102 HIS A N 1
ATOM 777 C CA . HIS A 1 102 ? 6.391 33.219 14.266 1 29.84 102 HIS A CA 1
ATOM 778 C C . HIS A 1 102 ? 6.527 34.438 13.375 1 29.84 102 HIS A C 1
ATOM 780 O O . HIS A 1 102 ? 7.008 34.344 12.242 1 29.84 102 HIS A O 1
ATOM 786 N N . MET B 1 1 ? -3.451 -16.453 -18.359 1 57.28 1 MET B N 1
ATOM 787 C CA . MET B 1 1 ? -3.721 -15.203 -17.656 1 57.28 1 MET B CA 1
ATOM 788 C C . MET B 1 1 ? -5.008 -14.562 -18.172 1 57.28 1 MET B C 1
ATOM 790 O O . MET B 1 1 ? -5.164 -14.359 -19.391 1 57.28 1 MET B O 1
ATOM 794 N N . THR B 1 2 ? -6.074 -14.539 -17.328 1 77.88 2 THR B N 1
ATOM 795 C CA . THR B 1 2 ? -7.332 -13.93 -17.766 1 77.88 2 THR B CA 1
ATOM 796 C C . THR B 1 2 ? -7.164 -12.43 -17.969 1 77.88 2 THR B C 1
ATOM 798 O O . THR B 1 2 ? -6.203 -11.836 -17.484 1 77.88 2 THR B O 1
ATOM 801 N N . SER B 1 3 ? -7.988 -11.953 -18.984 1 83.56 3 SER B N 1
ATOM 802 C CA . SER B 1 3 ? -7.992 -10.523 -19.297 1 83.56 3 SER B CA 1
ATOM 803 C C . SER B 1 3 ? -8.016 -9.68 -18.031 1 83.56 3 SER B C 1
ATOM 805 O O . SER B 1 3 ? -7.34 -8.648 -17.953 1 83.56 3 SER B O 1
ATOM 807 N N . HIS B 1 4 ? -8.766 -10.188 -17.156 1 84.19 4 HIS B N 1
ATOM 808 C CA . HIS B 1 4 ? -8.891 -9.445 -15.914 1 84.19 4 HIS B CA 1
ATOM 809 C C . HIS B 1 4 ? -7.566 -9.414 -15.156 1 84.19 4 HIS B C 1
ATOM 811 O O . HIS B 1 4 ? -7.18 -8.383 -14.609 1 84.19 4 HIS B O 1
ATOM 817 N N . ASP B 1 5 ? -6.871 -10.5 -15.203 1 85.5 5 ASP B N 1
ATOM 818 C CA . ASP B 1 5 ? -5.578 -10.578 -14.531 1 85.5 5 ASP B CA 1
ATOM 819 C C . ASP B 1 5 ? -4.559 -9.656 -15.188 1 85.5 5 ASP B C 1
ATOM 821 O O . ASP B 1 5 ? -3.738 -9.039 -14.5 1 85.5 5 ASP B O 1
ATOM 825 N N . LEU B 1 6 ? -4.719 -9.586 -16.453 1 87.06 6 LEU B N 1
ATOM 826 C CA . LEU B 1 6 ? -3.809 -8.727 -17.203 1 87.06 6 LEU B CA 1
ATOM 827 C C . LEU B 1 6 ? -4.082 -7.254 -16.906 1 87.06 6 LEU B C 1
ATOM 829 O O . LEU B 1 6 ? -3.146 -6.461 -16.766 1 87.06 6 LEU B O 1
ATOM 833 N N . LEU B 1 7 ? -5.324 -6.906 -16.781 1 91.25 7 LEU B N 1
ATOM 834 C CA . LEU B 1 7 ? -5.699 -5.531 -16.484 1 91.25 7 LEU B CA 1
ATOM 835 C C . LEU B 1 7 ? -5.207 -5.121 -15.094 1 91.25 7 LEU B C 1
ATOM 837 O O . LEU B 1 7 ? -4.688 -4.016 -14.914 1 91.25 7 LEU B O 1
ATOM 841 N N . LEU B 1 8 ? -5.387 -6.008 -14.203 1 93.12 8 LEU B N 1
ATOM 842 C CA . LEU B 1 8 ? -4.945 -5.727 -12.836 1 93.12 8 LEU B CA 1
ATOM 843 C C . LEU B 1 8 ? -3.428 -5.598 -12.773 1 93.12 8 LEU B C 1
ATOM 845 O O . LEU B 1 8 ? -2.9 -4.758 -12.039 1 93.12 8 LEU B O 1
ATOM 849 N N . LEU B 1 9 ? -2.809 -6.457 -13.547 1 93.31 9 LEU B N 1
ATOM 850 C CA . LEU B 1 9 ? -1.351 -6.422 -13.586 1 93.31 9 LEU B CA 1
ATOM 851 C C . LEU B 1 9 ? -0.852 -5.098 -14.156 1 93.31 9 LEU B C 1
ATOM 853 O O . LEU B 1 9 ? 0.027 -4.461 -13.57 1 93.31 9 LEU B O 1
ATOM 857 N N . ILE B 1 10 ? -1.419 -4.652 -15.195 1 94.25 10 ILE B N 1
ATOM 858 C CA . ILE B 1 10 ? -1.026 -3.41 -15.844 1 94.25 10 ILE B CA 1
ATOM 859 C C . ILE B 1 10 ? -1.322 -2.227 -14.922 1 94.25 10 ILE B C 1
ATOM 861 O O . ILE B 1 10 ? -0.509 -1.309 -14.805 1 94.25 10 ILE B O 1
ATOM 865 N N . ALA B 1 11 ? -2.471 -2.273 -14.336 1 95.5 11 ALA B N 1
ATOM 866 C CA . ALA B 1 11 ? -2.834 -1.214 -13.398 1 95.5 11 ALA B CA 1
ATOM 867 C C . ALA B 1 11 ? -1.832 -1.132 -12.25 1 95.5 11 ALA B C 1
ATOM 869 O O . ALA B 1 11 ? -1.4 -0.041 -11.867 1 95.5 11 ALA B O 1
ATOM 870 N N . ASN B 1 12 ? -1.51 -2.258 -11.688 1 96.44 12 ASN B N 1
ATOM 871 C CA . ASN B 1 12 ? -0.554 -2.309 -10.586 1 96.44 12 ASN B CA 1
ATOM 872 C C . ASN B 1 12 ? 0.811 -1.765 -11.008 1 96.44 12 ASN B C 1
ATOM 874 O O . ASN B 1 12 ? 1.454 -1.041 -10.242 1 96.44 12 ASN B O 1
ATOM 878 N N . VAL B 1 13 ? 1.222 -2.098 -12.234 1 96.31 13 VAL B N 1
ATOM 879 C CA . VAL B 1 13 ? 2.496 -1.635 -12.773 1 96.31 13 VAL B CA 1
ATOM 880 C C . VAL B 1 13 ? 2.473 -0.115 -12.922 1 96.31 13 VAL B C 1
ATOM 882 O O . VAL B 1 13 ? 3.414 0.569 -12.516 1 96.31 13 VAL B O 1
ATOM 885 N N . ALA B 1 14 ? 1.421 0.391 -13.469 1 97.5 14 ALA B N 1
ATOM 886 C CA . ALA B 1 14 ? 1.287 1.83 -13.68 1 97.5 14 ALA B CA 1
ATOM 887 C C . ALA B 1 14 ? 1.289 2.578 -12.352 1 97.5 14 ALA B C 1
ATOM 889 O O . ALA B 1 14 ? 1.948 3.611 -12.211 1 97.5 14 ALA B O 1
ATOM 890 N N . ILE B 1 15 ? 0.568 2.057 -11.391 1 98.06 15 ILE B N 1
ATOM 891 C CA . ILE B 1 15 ? 0.442 2.68 -10.078 1 98.06 15 ILE B CA 1
ATOM 892 C C . ILE B 1 15 ? 1.796 2.678 -9.375 1 98.06 15 ILE B C 1
ATOM 894 O O . ILE B 1 15 ? 2.24 3.711 -8.867 1 98.06 15 ILE B O 1
ATOM 898 N N . CYS B 1 16 ? 2.424 1.55 -9.336 1 97.56 16 CYS B N 1
ATOM 899 C CA . CYS B 1 16 ? 3.713 1.438 -8.664 1 97.56 16 CYS B CA 1
ATOM 900 C C . CYS B 1 16 ? 4.762 2.301 -9.352 1 97.56 16 CYS B C 1
ATOM 902 O O . CYS B 1 16 ? 5.605 2.912 -8.688 1 97.56 16 CYS B O 1
ATOM 904 N N . ALA B 1 17 ? 4.73 2.328 -10.727 1 97.5 17 ALA B N 1
ATOM 905 C CA . ALA B 1 17 ? 5.625 3.229 -11.453 1 97.5 17 ALA B CA 1
ATOM 906 C C . ALA B 1 17 ? 5.355 4.684 -11.078 1 97.5 17 ALA B C 1
ATOM 908 O O . ALA B 1 17 ? 6.293 5.465 -10.891 1 97.5 17 ALA B O 1
ATOM 909 N N . GLY B 1 18 ? 4.074 4.992 -10.945 1 97.62 18 GLY B N 1
ATOM 910 C CA . GLY B 1 18 ? 3.703 6.336 -10.531 1 97.62 18 GLY B CA 1
ATOM 911 C C . GLY B 1 18 ? 4.254 6.711 -9.172 1 97.62 18 GLY B C 1
ATOM 912 O O . GLY B 1 18 ? 4.75 7.824 -8.977 1 97.62 18 GLY B O 1
ATOM 913 N N . ILE B 1 19 ? 4.188 5.824 -8.234 1 97.56 19 ILE B N 1
ATOM 914 C CA . ILE B 1 19 ? 4.719 6.051 -6.891 1 97.56 19 ILE B CA 1
ATOM 915 C C . ILE B 1 19 ? 6.219 6.309 -6.965 1 97.56 19 ILE B C 1
ATOM 917 O O . ILE B 1 19 ? 6.715 7.293 -6.406 1 97.56 19 ILE B O 1
ATOM 921 N N . ALA B 1 20 ? 6.898 5.395 -7.676 1 97.25 20 ALA B N 1
ATOM 922 C CA . ALA B 1 20 ? 8.352 5.508 -7.781 1 97.25 20 ALA B CA 1
ATOM 923 C C . ALA B 1 20 ? 8.75 6.84 -8.414 1 97.25 20 ALA B C 1
ATOM 925 O O . ALA B 1 20 ? 9.609 7.547 -7.891 1 97.25 20 ALA B O 1
ATOM 926 N N . ILE B 1 21 ? 8.148 7.266 -9.484 1 96.44 21 ILE B N 1
ATOM 927 C CA . ILE B 1 21 ? 8.477 8.477 -10.227 1 96.44 21 ILE B CA 1
ATOM 928 C C . ILE B 1 21 ? 8.195 9.703 -9.367 1 96.44 21 ILE B C 1
ATOM 930 O O . ILE B 1 21 ? 9.031 10.609 -9.266 1 96.44 21 ILE B O 1
ATOM 934 N N . ARG B 1 22 ? 7.082 9.688 -8.727 1 95.38 22 ARG B N 1
ATOM 935 C CA . ARG B 1 22 ? 6.695 10.844 -7.922 1 95.38 22 ARG B CA 1
ATOM 936 C C . ARG B 1 22 ? 7.656 11.047 -6.754 1 95.38 22 ARG B C 1
ATOM 938 O O . ARG B 1 22 ? 8.055 12.172 -6.453 1 95.38 22 ARG B O 1
ATOM 945 N N . VAL B 1 23 ? 7.988 10.016 -6.094 1 94.62 23 VAL B N 1
ATOM 946 C CA . VAL B 1 23 ? 8.891 10.125 -4.949 1 94.62 23 VAL B CA 1
ATOM 947 C C . VAL B 1 23 ? 10.289 10.516 -5.426 1 94.62 23 VAL B C 1
ATOM 949 O O . VAL B 1 23 ? 10.969 11.312 -4.781 1 94.62 23 VAL B O 1
ATOM 952 N N . MET B 1 24 ? 10.656 9.969 -6.578 1 93.25 24 MET B N 1
ATOM 953 C CA . MET B 1 24 ? 11.977 10.242 -7.133 1 93.25 24 MET B CA 1
ATOM 954 C C . MET B 1 24 ? 12.078 11.695 -7.582 1 93.25 24 MET B C 1
ATOM 956 O O . MET B 1 24 ? 13.156 12.297 -7.508 1 93.25 24 MET B O 1
ATOM 960 N N . SER B 1 25 ? 10.93 12.234 -8.062 1 90.56 25 SER B N 1
ATOM 961 C CA . SER B 1 25 ? 10.914 13.602 -8.57 1 90.56 25 SER B CA 1
ATOM 962 C C . SER B 1 25 ? 10.828 14.617 -7.434 1 90.56 25 SER B C 1
ATOM 964 O O . SER B 1 25 ? 10.898 15.828 -7.664 1 90.56 25 SER B O 1
ATOM 966 N N . PHE B 1 26 ? 10.641 13.977 -6.254 1 84.44 26 PHE B N 1
ATOM 967 C CA . PHE B 1 26 ? 10.602 14.875 -5.102 1 84.44 26 PHE B CA 1
ATOM 968 C C . PHE B 1 26 ? 11.992 15.43 -4.805 1 84.44 26 PHE B C 1
ATOM 970 O O . PHE B 1 26 ? 12.961 14.68 -4.711 1 84.44 26 PHE B O 1
ATOM 977 N N . ASN B 1 27 ? 12.164 16.75 -5.07 1 72.38 27 ASN B N 1
ATOM 978 C CA . ASN B 1 27 ? 13.367 17.516 -4.762 1 72.38 27 ASN B CA 1
ATOM 979 C C . ASN B 1 27 ? 13.398 17.953 -3.299 1 72.38 27 ASN B C 1
ATOM 981 O O . ASN B 1 27 ? 12.492 18.641 -2.836 1 72.38 27 ASN B O 1
ATOM 985 N N . ARG B 1 28 ? 14.203 17.203 -2.582 1 63.75 28 ARG B N 1
ATOM 986 C CA . ARG B 1 28 ? 14.336 17.5 -1.161 1 63.75 28 ARG B CA 1
ATOM 987 C C . ARG B 1 28 ? 14.75 18.953 -0.942 1 63.75 28 ARG B C 1
ATOM 989 O O . ARG B 1 28 ? 15.023 19.375 0.188 1 63.75 28 ARG B O 1
ATOM 996 N N . ASN B 1 29 ? 14.344 19.844 -1.924 1 53.41 29 ASN B N 1
ATOM 997 C CA . ASN B 1 29 ? 14.828 21.219 -1.756 1 53.41 29 ASN B CA 1
ATOM 998 C C . ASN B 1 29 ? 14.578 21.719 -0.34 1 53.41 29 ASN B C 1
ATOM 1000 O O . ASN B 1 29 ? 13.453 22.094 0.001 1 53.41 29 ASN B O 1
ATOM 1004 N N . GLY B 1 30 ? 15.508 21.859 0.44 1 53.81 30 GLY B N 1
ATOM 1005 C CA . GLY B 1 30 ? 15.578 22.469 1.752 1 53.81 30 GLY B CA 1
ATOM 1006 C C . GLY B 1 30 ? 15.023 21.594 2.859 1 53.81 30 GLY B C 1
ATOM 1007 O O . GLY B 1 30 ? 14.758 22.078 3.963 1 53.81 30 GLY B O 1
ATOM 1008 N N . ALA B 1 31 ? 14.461 20.547 2.34 1 53.81 31 ALA B N 1
ATOM 1009 C CA . ALA B 1 31 ? 13.797 19.766 3.381 1 53.81 31 ALA B CA 1
ATOM 1010 C C . ALA B 1 31 ? 14.805 19.234 4.395 1 53.81 31 ALA B C 1
ATOM 1012 O O . ALA B 1 31 ? 15.93 18.875 4.035 1 53.81 31 ALA B O 1
ATOM 1013 N N . GLN B 1 32 ? 14.797 19.812 5.492 1 50.47 32 GLN B N 1
ATOM 1014 C CA . GLN B 1 32 ? 15.609 19.484 6.664 1 50.47 32 GLN B CA 1
ATOM 1015 C C . GLN B 1 32 ? 15.859 17.984 6.754 1 50.47 32 GLN B C 1
ATOM 1017 O O . GLN B 1 32 ? 15.07 17.188 6.25 1 50.47 32 GLN B O 1
ATOM 1022 N N . HIS B 1 33 ? 17.094 17.641 7.246 1 51.12 33 HIS B N 1
ATOM 1023 C CA . HIS B 1 33 ? 17.859 16.453 7.629 1 51.12 33 HIS B CA 1
ATOM 1024 C C . HIS B 1 33 ? 16.953 15.398 8.273 1 51.12 33 HIS B C 1
ATOM 1026 O O . HIS B 1 33 ? 17.125 15.078 9.445 1 51.12 33 HIS B O 1
ATOM 1032 N N . ARG B 1 34 ? 15.641 15.305 7.941 1 63.88 34 ARG B N 1
ATOM 1033 C CA . ARG B 1 34 ? 15.141 14.172 8.711 1 63.88 34 ARG B CA 1
ATOM 1034 C C . ARG B 1 34 ? 15.508 12.852 8.039 1 63.88 34 ARG B C 1
ATOM 1036 O O . ARG B 1 34 ? 15.172 12.617 6.883 1 63.88 34 ARG B O 1
ATOM 1043 N N . ARG B 1 35 ? 16.625 12.164 8.469 1 70.5 35 ARG B N 1
ATOM 1044 C CA . ARG B 1 35 ? 17.203 10.898 8.023 1 70.5 35 ARG B CA 1
ATOM 1045 C C . ARG B 1 35 ? 16.109 9.867 7.738 1 70.5 35 ARG B C 1
ATOM 1047 O O . ARG B 1 35 ? 16.234 9.078 6.801 1 70.5 35 ARG B O 1
ATOM 1054 N N . TRP B 1 36 ? 15.039 10.016 8.492 1 79.75 36 TRP B N 1
ATOM 1055 C CA . TRP B 1 36 ? 14.039 8.961 8.344 1 79.75 36 TRP B CA 1
ATOM 1056 C C . TRP B 1 36 ? 13.234 9.148 7.059 1 79.75 36 TRP B C 1
ATOM 1058 O O . TRP B 1 36 ? 12.82 8.164 6.438 1 79.75 36 TRP B O 1
ATOM 1068 N N . GLY B 1 37 ? 13.18 10.352 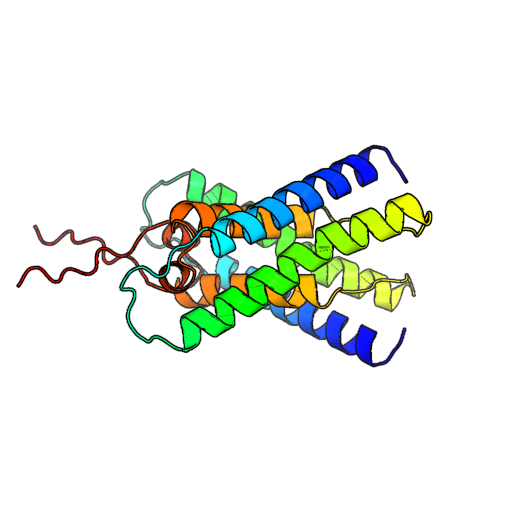6.594 1 82.69 37 GLY B N 1
ATOM 1069 C CA . GLY B 1 37 ? 12.5 10.594 5.332 1 82.69 37 GLY B CA 1
ATOM 1070 C C . GLY B 1 37 ? 13.234 10.008 4.137 1 82.69 37 GLY B C 1
ATOM 1071 O O . GLY B 1 37 ? 12.609 9.422 3.25 1 82.69 37 GLY B O 1
ATOM 1072 N N . GLY B 1 38 ? 14.523 10.055 4.234 1 87.06 38 GLY B N 1
ATOM 1073 C CA . GLY B 1 38 ? 15.328 9.508 3.156 1 87.06 38 GLY B CA 1
ATOM 1074 C C . GLY B 1 38 ? 15.258 8 3.062 1 87.06 38 GLY B C 1
ATOM 1075 O O . GLY B 1 38 ? 15.148 7.445 1.965 1 87.06 38 GLY B O 1
ATOM 1076 N N . VAL B 1 39 ? 15.266 7.418 4.172 1 89.19 39 VAL B N 1
ATOM 1077 C CA . VAL B 1 39 ? 15.195 5.961 4.223 1 89.19 39 VAL B CA 1
ATOM 1078 C C . VAL B 1 39 ? 13.836 5.484 3.715 1 89.19 39 VAL B C 1
ATOM 1080 O O . VAL B 1 39 ? 13.758 4.551 2.914 1 89.19 39 VAL B O 1
ATOM 1083 N N . LEU B 1 40 ? 12.82 6.129 4.133 1 90.94 40 LEU B N 1
ATOM 1084 C CA . LEU B 1 40 ? 11.469 5.766 3.719 1 90.94 40 LEU B CA 1
ATOM 1085 C C . LEU B 1 40 ? 11.289 5.961 2.217 1 90.94 40 LEU B C 1
ATOM 1087 O O . LEU B 1 40 ? 10.688 5.117 1.544 1 90.94 40 LEU B O 1
ATOM 1091 N N . ALA B 1 41 ? 11.773 7.059 1.778 1 92.88 41 ALA B N 1
ATOM 1092 C CA . ALA B 1 41 ? 11.688 7.344 0.348 1 92.88 41 ALA B CA 1
ATOM 1093 C C . ALA B 1 41 ? 12.445 6.297 -0.465 1 92.88 41 ALA B C 1
ATOM 1095 O O . ALA B 1 41 ? 11.93 5.781 -1.46 1 92.88 41 ALA B O 1
ATOM 1096 N N . TYR B 1 42 ? 13.641 5.953 0.011 1 93.44 42 TYR B N 1
ATOM 1097 C CA . TYR B 1 42 ? 14.453 4.965 -0.688 1 93.44 42 TYR B CA 1
ATOM 1098 C C . TYR B 1 42 ? 13.758 3.611 -0.72 1 93.44 42 TYR B C 1
ATOM 1100 O O . TYR B 1 42 ? 13.688 2.971 -1.771 1 93.44 42 TYR B O 1
ATOM 1108 N N . LEU B 1 43 ? 13.227 3.182 0.374 1 94.56 43 LEU B N 1
ATOM 1109 C CA . LEU B 1 43 ? 12.516 1.914 0.479 1 94.56 43 LEU B CA 1
ATOM 1110 C C . LEU B 1 43 ? 11.289 1.905 -0.427 1 94.56 43 LEU B C 1
ATOM 1112 O O . LEU B 1 43 ? 11.039 0.926 -1.134 1 94.56 43 LEU B O 1
ATOM 1116 N N . LEU B 1 44 ? 10.562 2.961 -0.426 1 96.06 44 LEU B N 1
ATOM 1117 C CA . LEU B 1 44 ? 9.352 3.057 -1.237 1 96.06 44 LEU B CA 1
ATOM 1118 C C . LEU B 1 44 ? 9.695 3.047 -2.723 1 96.06 44 LEU B C 1
ATOM 1120 O O . LEU B 1 44 ? 9 2.41 -3.52 1 96.06 44 LEU B O 1
ATOM 1124 N N . ILE B 1 45 ? 10.781 3.695 -3.123 1 96.62 45 ILE B N 1
ATOM 1125 C CA . ILE B 1 45 ? 11.203 3.742 -4.52 1 96.62 45 ILE B CA 1
ATOM 1126 C C . ILE B 1 45 ? 11.625 2.348 -4.977 1 96.62 45 ILE B C 1
ATOM 1128 O O . ILE B 1 45 ? 11.148 1.857 -6.008 1 96.62 45 ILE B O 1
ATOM 1132 N N . VAL B 1 46 ? 12.422 1.759 -4.207 1 96.69 46 VAL B N 1
ATOM 1133 C CA . VAL B 1 46 ? 12.93 0.438 -4.562 1 96.69 46 VAL B CA 1
ATOM 1134 C C . VAL B 1 46 ? 11.781 -0.563 -4.605 1 96.69 46 VAL B C 1
ATOM 1136 O O . VAL B 1 46 ? 11.672 -1.354 -5.547 1 96.69 46 VAL B O 1
ATOM 1139 N N . ALA B 1 47 ? 10.922 -0.549 -3.613 1 96.62 47 ALA B N 1
ATOM 1140 C CA . ALA B 1 47 ? 9.781 -1.456 -3.539 1 96.62 47 ALA B CA 1
ATOM 1141 C C . ALA B 1 47 ? 8.82 -1.225 -4.699 1 96.62 47 ALA B C 1
ATOM 1143 O O . ALA B 1 47 ? 8.422 -2.17 -5.387 1 96.62 47 ALA B O 1
ATOM 1144 N N . SER B 1 48 ? 8.484 0.011 -4.969 1 97.12 48 SER B N 1
ATOM 1145 C CA . SER B 1 48 ? 7.516 0.34 -6.008 1 97.12 48 SER B CA 1
ATOM 1146 C C . SER B 1 48 ? 8.086 0.08 -7.398 1 97.12 48 SER B C 1
ATOM 1148 O O . SER B 1 48 ? 7.355 -0.308 -8.312 1 97.12 48 SER B O 1
ATOM 1150 N N . ALA B 1 49 ? 9.383 0.257 -7.57 1 96.94 49 ALA B N 1
ATOM 1151 C CA . ALA B 1 49 ? 10.016 0.024 -8.867 1 96.94 49 ALA B CA 1
ATOM 1152 C C . ALA B 1 49 ? 10.18 -1.469 -9.133 1 96.94 49 ALA B C 1
ATOM 1154 O O . ALA B 1 49 ? 10.18 -1.9 -10.289 1 96.94 49 ALA B O 1
ATOM 1155 N N . SER B 1 50 ? 10.344 -2.225 -8.117 1 96.12 50 SER B N 1
ATOM 1156 C CA . SER B 1 50 ? 10.555 -3.662 -8.25 1 96.12 50 SER B CA 1
ATOM 1157 C C . SER B 1 50 ? 9.336 -4.352 -8.844 1 96.12 50 SER B C 1
ATOM 1159 O O . SER B 1 50 ? 9.469 -5.34 -9.57 1 96.12 50 SER B O 1
ATOM 1161 N N . ILE B 1 51 ? 8.188 -3.818 -8.609 1 94.62 51 ILE B N 1
ATOM 1162 C CA . ILE B 1 51 ? 6.953 -4.441 -9.062 1 94.62 51 ILE B CA 1
ATOM 1163 C C . ILE B 1 51 ? 6.852 -4.348 -10.586 1 94.62 51 ILE B C 1
ATOM 1165 O O . ILE B 1 51 ? 6.68 -5.363 -11.266 1 94.62 51 ILE B O 1
ATOM 1169 N N . PRO B 1 52 ? 7.008 -3.195 -11.18 1 95.31 52 PRO B N 1
ATOM 1170 C CA . PRO B 1 52 ? 7.02 -3.104 -12.641 1 95.31 52 PRO B CA 1
ATOM 1171 C C . PRO B 1 52 ? 8.141 -3.926 -13.273 1 95.31 52 PRO B C 1
ATOM 1173 O O . PRO B 1 52 ? 7.957 -4.5 -14.352 1 95.31 52 PRO B O 1
ATOM 1176 N N . ILE B 1 53 ? 9.297 -3.934 -12.656 1 94.69 53 ILE B N 1
ATOM 1177 C CA . ILE B 1 53 ? 10.438 -4.688 -13.172 1 94.69 53 ILE B CA 1
ATOM 1178 C C . ILE B 1 53 ? 10.109 -6.18 -13.164 1 94.69 53 ILE B C 1
ATOM 1180 O O . ILE B 1 53 ? 10.328 -6.879 -14.156 1 94.69 53 ILE B O 1
ATOM 1184 N N . ARG B 1 54 ? 9.57 -6.652 -12.141 1 93.06 54 ARG B N 1
ATOM 1185 C CA . ARG B 1 54 ? 9.164 -8.055 -12.039 1 93.06 54 ARG B CA 1
ATOM 1186 C C . ARG B 1 54 ? 8.062 -8.375 -13.031 1 93.06 54 ARG B C 1
ATOM 1188 O O . ARG B 1 54 ? 8.031 -9.469 -13.609 1 93.06 54 ARG B O 1
ATOM 1195 N N . ALA B 1 55 ? 7.145 -7.426 -13.18 1 92.81 55 ALA B N 1
ATOM 1196 C CA . ALA B 1 55 ? 6.055 -7.617 -14.133 1 92.81 55 ALA B CA 1
ATOM 1197 C C . ALA B 1 55 ? 6.59 -7.727 -15.555 1 92.81 55 ALA B C 1
ATOM 1199 O O . ALA B 1 55 ? 6.152 -8.578 -16.328 1 92.81 55 ALA B O 1
ATOM 1200 N N . LEU B 1 56 ? 7.512 -6.863 -15.906 1 91.75 56 LEU B N 1
ATOM 1201 C CA . LEU B 1 56 ? 8.125 -6.902 -17.234 1 91.75 56 LEU B CA 1
ATOM 1202 C C . LEU B 1 56 ? 8.859 -8.219 -17.453 1 91.75 56 LEU B C 1
ATOM 1204 O O . LEU B 1 56 ? 8.734 -8.836 -18.5 1 91.75 56 LEU B O 1
ATOM 1208 N N . TYR B 1 57 ? 9.609 -8.562 -16.422 1 92.38 57 TYR B N 1
ATOM 1209 C CA . TYR B 1 57 ? 10.312 -9.836 -16.469 1 92.38 57 TYR B CA 1
ATOM 1210 C C . TYR B 1 57 ? 9.336 -10.992 -16.625 1 92.38 57 TYR B C 1
ATOM 1212 O O . TYR B 1 57 ? 9.578 -11.922 -17.406 1 92.38 57 TYR B O 1
ATOM 1220 N N . ALA B 1 58 ? 8.242 -11 -15.938 1 89.19 58 ALA B N 1
ATOM 1221 C CA . ALA B 1 58 ? 7.23 -12.047 -16 1 89.19 58 ALA B CA 1
ATOM 1222 C C . ALA B 1 58 ? 6.582 -12.102 -17.375 1 89.19 58 ALA B C 1
ATOM 1224 O O . ALA B 1 58 ? 6.328 -13.188 -17.906 1 89.19 58 ALA B O 1
ATOM 1225 N N . LEU B 1 59 ? 6.293 -11.016 -18.016 1 87 59 LEU B N 1
ATOM 1226 C CA . LEU B 1 59 ? 5.68 -10.938 -19.344 1 87 59 LEU B CA 1
ATOM 1227 C C . LEU B 1 59 ? 6.645 -11.422 -20.422 1 87 59 LEU B C 1
ATOM 1229 O O . LEU B 1 59 ? 6.246 -12.141 -21.328 1 87 59 LEU B O 1
ATOM 1233 N N . LEU B 1 60 ? 7.871 -11.117 -20.281 1 90.31 60 LEU B N 1
ATOM 1234 C CA . LEU B 1 60 ? 8.883 -11.445 -21.281 1 90.31 60 LEU B CA 1
ATOM 1235 C C . LEU B 1 60 ? 9.266 -12.922 -21.203 1 90.31 60 LEU B C 1
ATOM 1237 O O . LEU B 1 60 ? 9.5 -13.562 -22.234 1 90.31 60 LEU B O 1
ATOM 1241 N N . TYR B 1 61 ? 9.297 -13.383 -20 1 91.31 61 TYR B N 1
ATOM 1242 C CA . TYR B 1 61 ? 9.734 -14.758 -19.797 1 91.31 61 TYR B CA 1
ATOM 1243 C C . TYR B 1 61 ? 8.547 -15.68 -19.547 1 91.31 61 TYR B C 1
ATOM 1245 O O . TYR B 1 61 ? 8.727 -16.844 -19.188 1 91.31 61 TYR B O 1
ATOM 1253 N N . HIS B 1 62 ? 7.371 -15.234 -19.641 1 86.38 62 HIS B N 1
ATOM 1254 C CA . HIS B 1 62 ? 6.133 -15.984 -19.516 1 86.38 62 HIS B CA 1
ATOM 1255 C C . HIS B 1 62 ? 6.016 -16.625 -18.125 1 86.38 62 HIS B C 1
ATOM 1257 O O . HIS B 1 62 ? 5.625 -17.781 -18 1 86.38 62 HIS B O 1
ATOM 1263 N N . TYR B 1 63 ? 6.531 -15.953 -17.188 1 83.69 63 TYR B N 1
ATOM 1264 C CA . TYR B 1 63 ? 6.34 -16.391 -15.812 1 83.69 63 TYR B CA 1
ATOM 1265 C C . TYR B 1 63 ? 5.004 -15.898 -15.266 1 83.69 63 TYR B C 1
ATOM 1267 O O . TYR B 1 63 ? 4.551 -14.805 -15.609 1 83.69 63 TYR B O 1
ATOM 1275 N N . PRO B 1 64 ? 4.352 -16.781 -14.625 1 79.88 64 PRO B N 1
ATOM 1276 C CA . PRO B 1 64 ? 3.051 -16.391 -14.078 1 79.88 64 PRO B CA 1
ATOM 1277 C C . PRO B 1 64 ? 3.164 -15.32 -12.992 1 79.88 64 PRO B C 1
ATOM 1279 O O . PRO B 1 64 ? 3.955 -15.469 -12.055 1 79.88 64 PRO B O 1
ATOM 1282 N N . MET B 1 65 ? 2.705 -14.156 -13.297 1 81.62 65 MET B N 1
ATOM 1283 C CA . MET B 1 65 ? 2.6 -13.094 -12.305 1 81.62 65 MET B CA 1
ATOM 1284 C C . MET B 1 65 ? 1.184 -12.523 -12.258 1 81.62 65 MET B C 1
ATOM 1286 O O . MET B 1 65 ? 0.605 -12.203 -13.297 1 81.62 65 MET B O 1
ATOM 1290 N N . THR B 1 66 ? 0.679 -12.727 -11.086 1 80.5 66 THR B N 1
ATOM 1291 C CA . THR B 1 66 ? -0.669 -12.188 -10.953 1 80.5 66 THR B CA 1
ATOM 1292 C C . THR B 1 66 ? -0.701 -11.07 -9.914 1 80.5 66 THR B C 1
ATOM 1294 O O . THR B 1 66 ? 0.124 -11.047 -8.992 1 80.5 66 THR B O 1
ATOM 1297 N N . ALA B 1 67 ? -1.429 -10.016 -10.242 1 86 67 ALA B N 1
ATOM 1298 C CA . ALA B 1 67 ? -1.704 -8.953 -9.289 1 86 67 ALA B CA 1
ATOM 1299 C C . ALA B 1 67 ? -3.092 -9.109 -8.672 1 86 67 ALA B C 1
ATOM 1301 O O . ALA B 1 67 ? -4.051 -9.445 -9.375 1 86 67 ALA B O 1
ATOM 1302 N N . ASP B 1 68 ? -3.115 -8.969 -7.375 1 89.62 68 ASP B N 1
ATOM 1303 C CA . ASP B 1 68 ? -4.387 -9.055 -6.664 1 89.62 68 ASP B CA 1
ATOM 1304 C C . ASP B 1 68 ? -5.078 -7.695 -6.598 1 89.62 68 ASP B C 1
ATOM 1306 O O . ASP B 1 68 ? -4.422 -6.672 -6.406 1 89.62 68 ASP B O 1
ATOM 1310 N N . LEU B 1 69 ? -6.387 -7.781 -6.781 1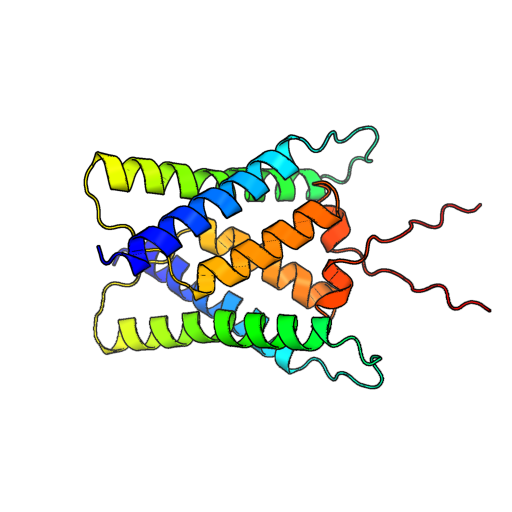 92.5 69 LEU B N 1
ATOM 1311 C CA . LEU B 1 69 ? -7.176 -6.555 -6.73 1 92.5 69 LEU B CA 1
ATOM 1312 C C . LEU B 1 69 ? -6.953 -5.816 -5.414 1 92.5 69 LEU B C 1
ATOM 1314 O O . LEU B 1 69 ? -6.918 -4.582 -5.391 1 92.5 69 LEU B O 1
ATOM 1318 N N 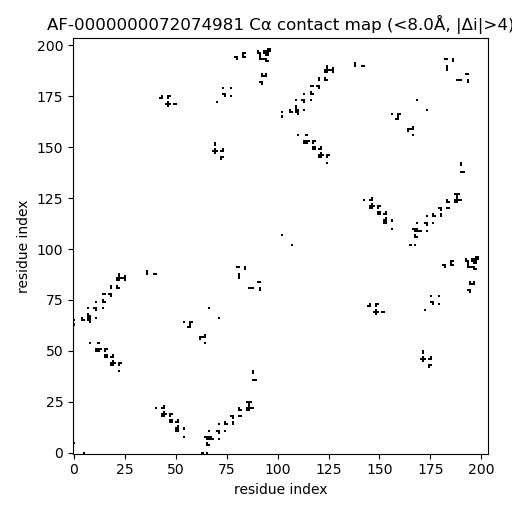. SER B 1 70 ? -6.797 -6.59 -4.348 1 94.5 70 SER B N 1
ATOM 1319 C CA . SER B 1 70 ? -6.578 -6.004 -3.027 1 94.5 70 SER B CA 1
ATOM 1320 C C . SER B 1 70 ? -5.277 -5.211 -2.984 1 94.5 70 SER B C 1
ATOM 1322 O O . SER B 1 70 ? -5.234 -4.105 -2.439 1 94.5 70 SER B O 1
ATOM 1324 N N . GLU B 1 71 ? -4.285 -5.734 -3.596 1 94.38 71 GLU B N 1
ATOM 1325 C CA . GLU B 1 71 ? -2.99 -5.066 -3.654 1 94.38 71 GLU B CA 1
ATOM 1326 C C . GLU B 1 71 ? -3.061 -3.801 -4.5 1 94.38 71 GLU B C 1
ATOM 1328 O O . GLU B 1 71 ? -2.438 -2.789 -4.168 1 94.38 71 GLU B O 1
ATOM 1333 N N . VAL B 1 72 ? -3.828 -3.883 -5.535 1 95.69 72 VAL B N 1
ATOM 1334 C CA . VAL B 1 72 ? -3.979 -2.748 -6.441 1 95.69 72 VAL B CA 1
ATOM 1335 C C . VAL B 1 72 ? -4.648 -1.588 -5.707 1 95.69 72 VAL B C 1
ATOM 1337 O O . VAL B 1 72 ? -4.25 -0.432 -5.863 1 95.69 72 VAL B O 1
ATOM 1340 N N . ILE B 1 73 ? -5.629 -1.889 -4.922 1 96.19 73 ILE B N 1
ATOM 1341 C CA . ILE B 1 73 ? -6.352 -0.869 -4.172 1 96.19 73 ILE B CA 1
ATOM 1342 C C . ILE B 1 73 ? -5.414 -0.207 -3.162 1 96.19 73 ILE B C 1
ATOM 1344 O O . ILE B 1 73 ? -5.359 1.021 -3.072 1 96.19 73 ILE B O 1
ATOM 1348 N N . ILE B 1 74 ? -4.668 -0.984 -2.434 1 96.44 74 ILE B N 1
ATOM 1349 C CA . ILE B 1 74 ? -3.758 -0.455 -1.423 1 96.44 74 ILE B CA 1
ATOM 1350 C C . ILE B 1 74 ? -2.682 0.397 -2.092 1 96.44 74 ILE B C 1
ATOM 1352 O O . ILE B 1 74 ? -2.375 1.497 -1.628 1 96.44 74 ILE B O 1
ATOM 1356 N N . ASN B 1 75 ? -2.111 -0.136 -3.158 1 97.5 75 ASN B N 1
ATOM 1357 C CA . ASN B 1 75 ? -1.103 0.621 -3.893 1 97.5 75 ASN B CA 1
ATOM 1358 C C . ASN B 1 75 ? -1.674 1.921 -4.453 1 97.5 75 ASN B C 1
ATOM 1360 O O . ASN B 1 75 ? -0.983 2.939 -4.496 1 97.5 75 ASN B O 1
ATOM 1364 N N . ALA B 1 76 ? -2.959 1.892 -4.914 1 97.25 76 ALA B N 1
ATOM 1365 C CA . ALA B 1 76 ? -3.604 3.092 -5.441 1 97.25 76 ALA B CA 1
ATOM 1366 C C . ALA B 1 76 ? -3.752 4.156 -4.355 1 97.25 76 ALA B C 1
ATOM 1368 O O . ALA B 1 76 ? -3.535 5.344 -4.609 1 97.25 76 ALA B O 1
ATOM 1369 N N . VAL B 1 77 ? -4.102 3.764 -3.156 1 96.12 77 VAL B N 1
ATOM 1370 C CA . VAL B 1 77 ? -4.238 4.684 -2.033 1 96.12 77 VAL B CA 1
ATOM 1371 C C . VAL B 1 77 ? -2.871 5.262 -1.671 1 96.12 77 VAL B C 1
ATOM 1373 O O . VAL B 1 77 ? -2.75 6.457 -1.392 1 96.12 77 VAL B O 1
ATOM 1376 N N . MET B 1 78 ? -1.859 4.359 -1.745 1 97.62 78 MET B N 1
ATOM 1377 C CA . MET B 1 78 ? -0.505 4.828 -1.468 1 97.62 78 MET B CA 1
ATOM 1378 C C . MET B 1 78 ? -0.06 5.852 -2.506 1 97.62 78 MET B C 1
ATOM 1380 O O . MET B 1 78 ? 0.567 6.855 -2.166 1 97.62 78 MET B O 1
ATOM 1384 N N . LEU B 1 79 ? -0.384 5.57 -3.748 1 97.38 79 LEU B N 1
ATOM 1385 C CA . LEU B 1 79 ? -0.056 6.516 -4.809 1 97.38 79 LEU B CA 1
ATOM 1386 C C . LEU B 1 79 ? -0.748 7.855 -4.578 1 97.38 79 LEU B C 1
ATOM 1388 O O . LEU B 1 79 ? -0.12 8.906 -4.695 1 97.38 79 LEU B O 1
ATOM 1392 N N . ALA B 1 80 ? -2.023 7.785 -4.262 1 95.75 80 ALA B N 1
ATOM 1393 C CA . ALA B 1 80 ? -2.77 9.008 -4 1 95.75 80 ALA B CA 1
ATOM 1394 C C . ALA B 1 80 ? -2.139 9.805 -2.859 1 95.75 80 ALA B C 1
ATOM 1396 O O . ALA B 1 80 ? -2.041 11.031 -2.93 1 95.75 80 ALA B O 1
ATOM 1397 N N . ALA B 1 81 ? -1.701 9.109 -1.828 1 94.5 81 ALA B N 1
ATOM 1398 C CA . ALA B 1 81 ? -1.057 9.766 -0.694 1 94.5 81 ALA B CA 1
ATOM 1399 C C . ALA B 1 81 ? 0.233 10.461 -1.123 1 94.5 81 ALA B C 1
ATOM 1401 O O . ALA B 1 81 ? 0.486 11.602 -0.742 1 94.5 81 ALA B O 1
ATOM 1402 N N . VAL B 1 82 ? 0.968 9.773 -1.917 1 94.88 82 VAL B N 1
ATOM 1403 C CA . VAL B 1 82 ? 2.254 10.289 -2.371 1 94.88 82 VAL B CA 1
ATOM 1404 C C . VAL B 1 82 ? 2.033 11.469 -3.314 1 94.88 82 VAL B C 1
ATOM 1406 O O . VAL B 1 82 ? 2.795 12.438 -3.297 1 94.88 82 VAL B O 1
ATOM 1409 N N . LEU B 1 83 ? 1.003 11.414 -4.145 1 94.75 83 LEU B N 1
ATOM 1410 C CA . LEU B 1 83 ? 0.686 12.523 -5.047 1 94.75 83 LEU B CA 1
ATOM 1411 C C . LEU B 1 83 ? 0.238 13.75 -4.266 1 94.75 83 LEU B C 1
ATOM 1413 O O . LEU B 1 83 ? 0.624 14.875 -4.594 1 94.75 83 LEU B O 1
ATOM 1417 N N . LYS B 1 84 ? -0.478 13.477 -3.283 1 91.94 84 LYS B N 1
ATOM 1418 C CA . LYS B 1 84 ? -1.006 14.57 -2.471 1 91.94 84 LYS B CA 1
ATOM 1419 C C . LYS B 1 84 ? 0.112 15.289 -1.718 1 91.94 84 LYS B C 1
ATOM 1421 O O . LYS B 1 84 ? 0.052 16.5 -1.515 1 91.94 84 LYS B O 1
ATOM 1426 N N . THR B 1 85 ? 1.062 14.594 -1.285 1 90 85 THR B N 1
ATOM 1427 C CA . THR B 1 85 ? 2.162 15.172 -0.519 1 90 85 THR B CA 1
ATOM 1428 C C . THR B 1 85 ? 3.305 15.586 -1.44 1 90 85 THR B C 1
ATOM 1430 O O . THR B 1 85 ? 4.41 15.875 -0.978 1 90 85 THR B O 1
ATOM 1433 N N . ARG B 1 86 ? 3.148 15.445 -2.742 1 90.31 86 ARG B N 1
ATOM 1434 C CA . ARG B 1 86 ? 4.117 15.852 -3.76 1 90.31 86 ARG B CA 1
ATOM 1435 C C . ARG B 1 86 ? 5.43 15.086 -3.598 1 90.31 86 ARG B C 1
ATOM 1437 O O . ARG B 1 86 ? 6.508 15.672 -3.734 1 90.31 86 ARG B O 1
ATOM 1444 N N . GLY B 1 87 ? 5.277 13.844 -3.252 1 90.44 87 GLY B N 1
ATOM 1445 C CA . GLY B 1 87 ? 6.457 12.992 -3.152 1 90.44 87 GLY B CA 1
ATOM 1446 C C . GLY B 1 87 ? 7.117 13.055 -1.79 1 90.44 87 GLY B C 1
ATOM 1447 O O . GLY B 1 87 ? 8.062 12.305 -1.52 1 90.44 87 GLY B O 1
ATOM 1448 N N . ASN B 1 88 ? 6.652 14.016 -0.92 1 88.38 88 ASN B N 1
ATOM 1449 C CA . ASN B 1 88 ? 7.172 14.109 0.44 1 88.38 88 ASN B CA 1
ATOM 1450 C C . ASN B 1 88 ? 6.539 13.062 1.353 1 88.38 88 ASN B C 1
ATOM 1452 O O . ASN B 1 88 ? 5.508 13.32 1.975 1 88.38 88 ASN B O 1
ATOM 1456 N N . VAL B 1 89 ? 7.215 12.023 1.555 1 89.94 89 VAL B N 1
ATOM 1457 C CA . VAL B 1 89 ? 6.645 10.867 2.242 1 89.94 89 VAL B CA 1
ATOM 1458 C C . VAL B 1 89 ? 6.516 11.164 3.734 1 89.94 89 VAL B C 1
ATOM 1460 O O . VAL B 1 89 ? 5.695 10.562 4.426 1 89.94 89 VAL B O 1
ATOM 1463 N N . VAL B 1 90 ? 7.316 12.016 4.32 1 88 90 VAL B N 1
ATOM 1464 C CA . VAL B 1 90 ? 7.258 12.367 5.734 1 88 90 VAL B CA 1
ATOM 1465 C C . VAL B 1 90 ? 5.918 13.031 6.047 1 88 90 VAL B C 1
ATOM 1467 O O . VAL B 1 90 ? 5.363 12.844 7.133 1 88 90 VAL B O 1
ATOM 1470 N N . GLN B 1 91 ? 5.414 13.703 5.125 1 87.81 91 GLN B N 1
ATOM 1471 C CA . GLN B 1 91 ? 4.168 14.43 5.32 1 87.81 91 GLN B CA 1
ATOM 1472 C C . GLN B 1 91 ? 2.992 13.477 5.5 1 87.81 91 GLN B C 1
ATOM 1474 O O . GLN B 1 91 ? 1.99 13.828 6.125 1 87.81 91 GLN B O 1
ATOM 1479 N N . ILE B 1 92 ? 3.074 12.367 4.992 1 86.81 92 ILE B N 1
ATOM 1480 C CA . ILE B 1 92 ? 2.014 11.367 5.098 1 86.81 92 ILE B CA 1
ATOM 1481 C C . ILE B 1 92 ? 1.795 11 6.562 1 86.81 92 ILE B C 1
ATOM 1483 O O . ILE B 1 92 ? 0.688 10.625 6.957 1 86.81 92 ILE B O 1
ATOM 1487 N N . PHE B 1 93 ? 2.84 11.172 7.309 1 86 93 PHE B N 1
ATOM 1488 C CA . PHE B 1 93 ? 2.779 10.742 8.703 1 86 93 PHE B CA 1
ATOM 1489 C C . PHE B 1 93 ? 2.5 11.93 9.617 1 86 93 PHE B C 1
ATOM 1491 O O . PHE B 1 93 ? 2.451 11.773 10.844 1 86 93 PHE B O 1
ATOM 1498 N N . LYS B 1 94 ? 2.377 13.047 9.016 1 84.12 94 LYS B N 1
ATOM 1499 C CA . LYS B 1 94 ? 2.047 14.219 9.82 1 84.12 94 LYS B CA 1
ATOM 1500 C C . LYS B 1 94 ? 0.538 14.43 9.891 1 84.12 94 LYS B C 1
ATOM 1502 O O . LYS B 1 94 ? -0.166 14.266 8.898 1 84.12 94 LYS B O 1
ATOM 1507 N N . ILE B 1 95 ? 0.001 14.633 11.031 1 75.06 95 ILE B N 1
ATOM 1508 C CA . ILE B 1 95 ? -1.425 14.859 11.242 1 75.06 95 ILE B CA 1
ATOM 1509 C C . ILE B 1 95 ? -1.736 16.344 11.117 1 75.06 95 ILE B C 1
ATOM 1511 O O . ILE B 1 95 ? -1.032 17.188 11.68 1 75.06 95 ILE B O 1
ATOM 1515 N N . SER B 1 96 ? -2.697 16.703 10.148 1 71.62 96 SER B N 1
ATOM 1516 C CA . SER B 1 96 ? -3.066 18.094 9.891 1 71.62 96 SER B CA 1
ATOM 1517 C C . SER B 1 96 ? -3.857 18.688 11.062 1 71.62 96 SER B C 1
ATOM 1519 O O . SER B 1 96 ? -4.762 18.031 11.594 1 71.62 96 SER B O 1
ATOM 1521 N N . ARG B 1 97 ? -3.307 19.625 11.828 1 68.38 97 ARG B N 1
ATOM 1522 C CA . ARG B 1 97 ? -4.035 20.359 12.867 1 68.38 97 ARG B CA 1
ATOM 1523 C C . ARG B 1 97 ? -5.062 21.297 12.25 1 68.38 97 ARG B C 1
ATOM 1525 O O . ARG B 1 97 ? -4.742 22.078 11.352 1 68.38 97 ARG B O 1
ATOM 1532 N N . SER B 1 98 ? -6.273 20.812 11.953 1 56.12 98 SER B N 1
ATOM 1533 C CA . SER B 1 98 ? -7.277 21.797 11.547 1 56.12 98 SER B CA 1
ATOM 1534 C C . SER B 1 98 ? -7.332 22.969 12.508 1 56.12 98 SER B C 1
ATOM 1536 O O . SER B 1 98 ? -7.43 22.781 13.727 1 56.12 98 SER B O 1
ATOM 1538 N N . GLN B 1 99 ? -6.656 24.062 12.359 1 47.31 99 GLN B N 1
ATOM 1539 C CA . GLN B 1 99 ? -6.758 25.312 13.117 1 47.31 99 GLN B CA 1
ATOM 1540 C C . GLN B 1 99 ? -8.211 25.766 13.234 1 47.31 99 GLN B C 1
ATOM 1542 O O . GLN B 1 99 ? -8.82 26.172 12.25 1 47.31 99 GLN B O 1
ATOM 1547 N N . HIS B 1 100 ? -9.281 25.172 13.578 1 43.94 100 HIS B N 1
ATOM 1548 C CA . HIS B 1 100 ? -10.422 25.984 13.992 1 43.94 100 HIS B CA 1
ATOM 1549 C C . HIS B 1 100 ? -10.039 26.938 15.133 1 43.94 100 HIS B C 1
ATOM 1551 O O . HIS B 1 100 ? -10.133 26.562 16.297 1 43.94 100 HIS B O 1
ATOM 1557 N N . GLY B 1 101 ? -8.82 27.375 15.344 1 35.5 101 GLY B N 1
ATOM 1558 C CA . GLY B 1 101 ? -8.758 28.422 16.359 1 35.5 101 GLY B CA 1
ATOM 1559 C C . GLY B 1 101 ? -9.594 29.641 16.016 1 35.5 101 GLY B C 1
ATOM 1560 O O . GLY B 1 101 ? -9.203 30.438 15.164 1 35.5 101 GLY B O 1
ATOM 1561 N N . HIS B 1 102 ? -10.938 29.625 15.586 1 30.02 102 HIS B N 1
ATOM 1562 C CA . HIS B 1 102 ? -11.547 30.891 15.992 1 30.02 102 HIS B CA 1
ATOM 1563 C C . HIS B 1 102 ? -11.688 30.969 17.516 1 30.02 102 HIS B C 1
ATOM 1565 O O . HIS B 1 102 ? -12.016 29.969 18.156 1 30.02 102 HIS B O 1
#

InterPro domains:
  IPR008473 Putative 3TM holin, Phage holin 3 [PF05449] (12-94)